Protein AF-A0A0A7ELD5-F1 (afdb_monomer)

Foldseek 3Di:
DVVVVVVVVVVVVVVVVVVVVVVVVVVVVVLVVLQVVLVVLLVVLLVLLVVLLVLLVVQLVLLVVQLVVLVVQLVCCVVPVDHDDDDRDADQRDGDCPSVVVCVVPPSCVVADPVLNVLSVQLVVLSVVLNCLSVVCVVVVVVPPVPDDDSVVVSVVSVVVSVSSVVSSVSSVSSSVSSVVSSVQSVCCVVPVDGDDDPPPPPPPPDD

pLDDT: mean 81.98, std 15.05, range [34.53, 97.25]

Secondary structure (DSSP, 8-state):
-HHHHHHHHHHHHHHHHHHHHHHHHHHHHHHHHHHHHHHHHHHHHHHHHHHHHHHHHHHHHHHHHHHHHHHHHHHHHHHH-----------------HHHHHHTT-GGGGGS-HHHHHHHHHHHHHHHHHHHHHHHHHHHHHHHTTS--SHHHHHHHHHHHHHHHHHHHHHHHHHHHHHHHHHHHHHHHHHHS---------------

Mean predicted aligned error: 10.31 Å

Nearest PDB structures (foldseek):
  2lig-assembly1_A  TM=3.379E-01  e=1.931E-01  Salmonella enterica subsp. enterica serovar Typhimurium
  2lig-assembly1_B  TM=3.320E-01  e=1.230E+00  Salmonella enterica subsp. enterica serovar Typhimurium
  7p5j-assembly1_B  TM=2.965E-01  e=9.952E-01  Homo sapiens
  7sqc-assembly1_1Y  TM=3.599E-01  e=4.865E+00  Chlamydomonas reinhardtii
  7p5m-assembly1_B  TM=2.373E-01  e=2.446E+00  Homo sapiens

Sequence (208 aa):
MKKIISKVAFELIVITLGVLIALGINAWYNNFQQRQTAEQLLTKIAYELQQNIIRLETAASSYQQSIEQSNQYEHVLEETGETEQYAFVFKMLTVKQGAWQFSQNRDELNTLPVELLISLDAANRSTSEAKTMVNQFIFESHDELDELLENDLYVRYLDGMKRELTQVKFYLDYALLSSKSALTDLESYRETGKIAAKNESVELSTTL

Structure (mmCIF, N/CA/C/O backbone):
data_AF-A0A0A7ELD5-F1
#
_entry.id   AF-A0A0A7ELD5-F1
#
loop_
_atom_site.group_PDB
_atom_site.id
_atom_site.type_symbol
_atom_site.label_atom_id
_atom_site.label_alt_id
_atom_site.label_comp_id
_atom_site.label_asym_id
_atom_site.label_entity_id
_atom_site.label_seq_id
_atom_site.pdbx_PDB_ins_code
_atom_site.Cartn_x
_atom_site.Cartn_y
_atom_site.Cartn_z
_atom_site.occupancy
_atom_site.B_iso_or_equiv
_atom_site.auth_seq_id
_atom_site.auth_comp_id
_atom_site.auth_asym_id
_atom_site.auth_atom_id
_atom_site.pdbx_PDB_model_num
ATOM 1 N N . MET A 1 1 ? -50.589 -10.840 52.939 1.00 56.69 1 MET A N 1
ATOM 2 C CA . MET A 1 1 ? -50.281 -11.057 51.504 1.00 56.69 1 MET A CA 1
ATOM 3 C C . MET A 1 1 ? -49.668 -9.838 50.811 1.00 56.69 1 MET A C 1
ATOM 5 O O . MET A 1 1 ? -48.533 -9.962 50.380 1.00 56.69 1 MET A O 1
ATOM 9 N N . LYS A 1 2 ? -50.309 -8.652 50.766 1.00 59.12 2 LYS A N 1
ATOM 10 C CA . LYS A 1 2 ? -49.762 -7.459 50.062 1.00 59.12 2 LYS A CA 1
ATOM 11 C C . LYS A 1 2 ? -48.322 -7.054 50.452 1.00 59.12 2 LYS A C 1
ATOM 13 O O . LYS A 1 2 ? -47.521 -6.783 49.56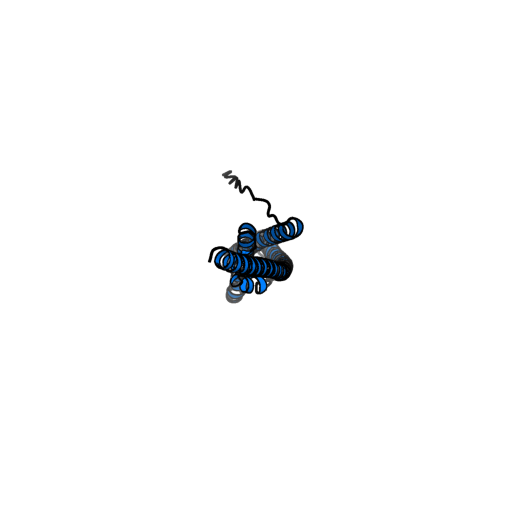9 1.00 59.12 2 LYS A O 1
ATOM 18 N N . LYS A 1 3 ? -47.968 -7.084 51.748 1.00 64.56 3 LYS A N 1
ATOM 19 C CA . LYS A 1 3 ? -46.602 -6.774 52.239 1.00 64.56 3 LYS A CA 1
ATOM 20 C C . LYS A 1 3 ? -45.530 -7.797 51.829 1.00 64.56 3 LYS A C 1
ATOM 22 O O . LYS A 1 3 ? -44.369 -7.439 51.708 1.00 64.56 3 LYS A O 1
ATOM 27 N N . ILE A 1 4 ? -45.913 -9.061 51.636 1.00 71.12 4 ILE A N 1
ATOM 28 C CA . ILE A 1 4 ? -44.985 -10.122 51.212 1.00 71.12 4 ILE A CA 1
ATOM 29 C C . ILE A 1 4 ? -44.705 -9.966 49.715 1.00 71.12 4 ILE A C 1
ATOM 31 O O . ILE A 1 4 ? -43.554 -9.976 49.303 1.00 71.12 4 ILE A O 1
ATOM 35 N N . ILE A 1 5 ? -45.751 -9.706 48.924 1.00 72.56 5 ILE A N 1
ATOM 36 C CA . ILE A 1 5 ? -45.640 -9.472 47.479 1.00 72.56 5 ILE A CA 1
ATOM 37 C C . ILE A 1 5 ? -44.806 -8.215 47.184 1.00 72.56 5 ILE A C 1
ATOM 39 O O . ILE A 1 5 ? -43.942 -8.263 46.317 1.00 72.56 5 ILE A O 1
ATOM 43 N N . SER A 1 6 ? -44.995 -7.112 47.925 1.00 71.69 6 SER A N 1
ATOM 44 C CA . SER A 1 6 ? -44.190 -5.898 47.705 1.00 71.69 6 SER A CA 1
ATOM 45 C C . SER A 1 6 ? -42.720 -6.080 48.087 1.00 71.69 6 SER A C 1
ATOM 47 O O . SER A 1 6 ? -41.857 -5.489 47.450 1.00 71.69 6 SER A O 1
ATOM 49 N N . LYS A 1 7 ? -42.424 -6.897 49.107 1.00 78.19 7 LYS A N 1
ATOM 50 C CA . LYS A 1 7 ? -41.049 -7.210 49.512 1.00 78.19 7 LYS A CA 1
ATOM 51 C C . LYS A 1 7 ? -40.340 -8.062 48.456 1.00 78.19 7 LYS A C 1
ATOM 53 O O . LYS A 1 7 ? -39.245 -7.709 48.039 1.00 78.19 7 LYS A O 1
ATOM 58 N N . VAL A 1 8 ? -41.004 -9.110 47.967 1.00 76.62 8 VAL A N 1
ATOM 59 C CA . VAL A 1 8 ? -40.481 -9.973 46.894 1.00 76.62 8 VAL A CA 1
ATOM 60 C C . VAL A 1 8 ? -40.299 -9.188 45.587 1.00 76.62 8 VAL A C 1
ATOM 62 O O . VAL A 1 8 ? -39.281 -9.335 44.919 1.00 76.62 8 VAL A O 1
ATOM 65 N N . ALA A 1 9 ? -41.240 -8.305 45.237 1.00 78.94 9 ALA A N 1
ATOM 66 C CA . ALA A 1 9 ? -41.117 -7.445 44.059 1.00 78.94 9 ALA A CA 1
ATOM 67 C C . ALA A 1 9 ? -39.946 -6.454 44.176 1.00 78.94 9 ALA A C 1
ATOM 69 O O . ALA A 1 9 ? -39.222 -6.242 43.207 1.00 78.94 9 ALA A O 1
ATOM 70 N N . PHE A 1 10 ? -39.729 -5.873 45.359 1.00 85.88 10 PHE A N 1
ATOM 71 C CA . PHE A 1 10 ? -38.591 -4.990 45.605 1.00 85.88 10 PHE A CA 1
ATOM 72 C C . PHE A 1 10 ? -37.253 -5.737 45.511 1.00 85.88 10 PHE A C 1
ATOM 74 O O . PHE A 1 10 ? -36.336 -5.257 44.851 1.00 85.88 10 PHE A O 1
ATOM 81 N N . GLU A 1 11 ? -37.153 -6.933 46.099 1.00 80.50 11 GLU A N 1
ATOM 82 C CA . GLU A 1 11 ? -35.962 -7.789 45.988 1.00 80.50 11 GLU A CA 1
ATOM 83 C C . GLU A 1 11 ? -35.658 -8.145 44.522 1.00 80.50 11 GLU A C 1
ATOM 85 O O . GLU A 1 11 ? -34.515 -8.015 44.087 1.00 80.50 11 GLU A O 1
ATOM 90 N N . LEU A 1 12 ? -36.676 -8.482 43.722 1.00 85.44 12 LEU A N 1
ATOM 91 C CA . LEU A 1 12 ? -36.523 -8.725 42.281 1.00 85.44 12 LEU A CA 1
ATOM 92 C C . LEU A 1 12 ? -36.030 -7.492 41.512 1.00 85.44 12 LEU A C 1
ATOM 94 O O . LEU A 1 12 ? -35.167 -7.625 40.644 1.00 85.44 12 LEU A O 1
ATOM 98 N N . ILE A 1 13 ? -36.538 -6.296 41.824 1.00 87.50 13 ILE A N 1
ATOM 99 C CA . ILE A 1 13 ? -36.092 -5.044 41.191 1.00 87.50 13 ILE A CA 1
ATOM 100 C C . ILE A 1 13 ? -34.623 -4.775 41.518 1.00 87.50 13 ILE A C 1
ATOM 102 O O . ILE A 1 13 ? -33.852 -4.464 40.615 1.00 87.50 13 ILE A O 1
ATOM 106 N N . VAL A 1 14 ? -34.220 -4.929 42.781 1.00 87.31 14 VAL A N 1
ATOM 107 C CA . VAL A 1 14 ? -32.830 -4.712 43.211 1.00 87.31 14 VAL A CA 1
ATOM 108 C C . VAL A 1 14 ? -31.883 -5.710 42.542 1.00 87.31 14 VAL A C 1
ATOM 110 O O . VAL A 1 14 ? -30.832 -5.306 42.048 1.00 87.31 14 VAL A O 1
ATOM 113 N N . ILE A 1 15 ? -32.267 -6.989 42.455 1.00 88.19 15 ILE A N 1
ATOM 114 C CA . ILE A 1 15 ? -31.487 -8.015 41.745 1.00 88.19 15 ILE A CA 1
ATOM 115 C C . ILE A 1 15 ? -31.361 -7.657 40.262 1.00 88.19 15 ILE A C 1
ATOM 117 O O . ILE A 1 15 ? -30.259 -7.657 39.720 1.00 88.19 15 ILE A O 1
ATOM 121 N N . THR A 1 16 ? -32.470 -7.299 39.612 1.00 88.12 16 THR A N 1
ATOM 122 C CA . THR A 1 16 ? -32.480 -6.931 38.187 1.00 88.12 16 THR A CA 1
ATOM 123 C C . THR A 1 16 ? -31.614 -5.698 37.929 1.00 88.12 16 THR A C 1
ATOM 125 O O . THR A 1 16 ? -30.839 -5.680 36.976 1.00 88.12 16 THR A O 1
ATOM 128 N N . LEU A 1 17 ? -31.680 -4.689 38.802 1.00 88.81 17 LEU A N 1
ATOM 129 C CA . LEU A 1 17 ? -30.856 -3.486 38.710 1.00 88.81 17 LEU A CA 1
ATOM 130 C C . LEU A 1 17 ? -29.366 -3.815 38.882 1.00 88.81 17 LEU A C 1
ATOM 132 O O . LEU A 1 17 ? -28.543 -3.324 38.116 1.00 88.81 17 LEU A O 1
ATOM 136 N N . GLY A 1 18 ? -29.024 -4.689 39.833 1.00 86.88 18 GLY A N 1
ATOM 137 C CA . GLY A 1 18 ? -27.659 -5.182 40.017 1.00 86.88 18 GLY A CA 1
ATOM 138 C C . GLY A 1 18 ? -27.125 -5.907 38.778 1.00 86.88 18 GLY A C 1
ATOM 139 O O . GLY A 1 18 ? -26.005 -5.637 38.347 1.00 86.88 18 GLY A O 1
ATOM 140 N N . VAL A 1 19 ? -27.944 -6.761 38.156 1.00 88.69 19 VAL A N 1
ATOM 141 C CA . VAL A 1 19 ? -27.596 -7.451 36.902 1.00 88.69 19 VAL A CA 1
ATOM 142 C C . VAL A 1 19 ? -27.404 -6.455 35.756 1.00 88.69 19 VAL A C 1
ATOM 144 O O . VAL A 1 19 ? -26.416 -6.549 35.035 1.00 88.69 19 VAL A O 1
ATOM 147 N N . LEU A 1 20 ? -28.291 -5.468 35.602 1.00 89.06 20 LEU A N 1
ATOM 148 C CA . LEU A 1 20 ? -28.175 -4.446 34.554 1.00 89.06 20 LEU A CA 1
ATOM 149 C C . LEU A 1 20 ? -26.919 -3.584 34.716 1.00 89.06 20 LEU A C 1
ATOM 151 O O . LEU A 1 20 ? -26.232 -3.323 33.731 1.00 89.06 20 LEU A O 1
ATOM 155 N N . ILE A 1 21 ? -26.588 -3.179 35.945 1.00 87.56 21 ILE A N 1
ATOM 156 C CA . ILE A 1 21 ? -25.357 -2.433 36.235 1.00 87.56 21 ILE A CA 1
ATOM 157 C C . ILE A 1 21 ? -24.131 -3.288 35.895 1.00 87.56 21 ILE A C 1
ATOM 159 O O . ILE A 1 21 ? -23.221 -2.804 35.224 1.00 87.56 21 ILE A O 1
ATOM 163 N N . ALA A 1 22 ? -24.117 -4.563 36.295 1.00 86.75 22 ALA A N 1
ATOM 164 C CA . ALA A 1 22 ? -23.019 -5.476 35.984 1.00 86.75 22 ALA A CA 1
ATOM 165 C C . ALA A 1 22 ? -22.844 -5.681 34.467 1.00 86.75 22 ALA A C 1
ATOM 167 O O . ALA A 1 22 ? -21.720 -5.639 33.967 1.00 86.75 22 ALA A O 1
ATOM 168 N N . LEU A 1 23 ? -23.943 -5.836 33.721 1.00 85.38 23 LEU A N 1
ATOM 169 C CA . LEU A 1 23 ? -23.923 -5.912 32.257 1.00 85.38 23 LEU A CA 1
ATOM 170 C C . LEU A 1 23 ? -23.405 -4.614 31.629 1.00 85.38 23 LEU A C 1
ATOM 172 O O . LEU A 1 23 ? -22.594 -4.670 30.708 1.00 85.38 23 LEU A O 1
ATOM 176 N N . GLY A 1 24 ? -23.820 -3.457 32.151 1.00 83.06 24 GLY A N 1
ATOM 177 C CA . GLY A 1 24 ? -23.343 -2.151 31.699 1.00 83.06 24 GLY A CA 1
ATOM 178 C C . GLY A 1 24 ? -21.836 -1.971 31.896 1.00 83.06 24 GLY A C 1
ATOM 179 O O . GLY A 1 24 ? -21.144 -1.558 30.967 1.00 83.06 24 GLY A O 1
ATOM 180 N N . ILE A 1 25 ? -21.311 -2.338 33.071 1.00 86.38 25 ILE A N 1
ATOM 181 C CA . ILE A 1 25 ? -19.870 -2.276 33.371 1.00 86.38 25 ILE A CA 1
ATOM 182 C C . ILE A 1 25 ? -19.086 -3.233 32.466 1.00 86.38 25 ILE A C 1
ATOM 184 O O . ILE A 1 25 ? -18.077 -2.828 31.891 1.00 86.38 25 ILE A O 1
ATOM 188 N N . ASN A 1 26 ? -19.560 -4.470 32.288 1.00 86.69 26 ASN A N 1
ATOM 189 C CA . ASN A 1 26 ? -18.911 -5.437 31.400 1.00 86.69 26 ASN A CA 1
ATOM 190 C C . ASN A 1 26 ? -18.901 -4.966 29.941 1.00 86.69 26 ASN A C 1
ATOM 192 O O . ASN A 1 26 ? -17.868 -5.047 29.282 1.00 86.69 26 ASN A O 1
ATOM 196 N N . ALA A 1 27 ? -20.018 -4.437 29.435 1.00 83.12 27 ALA A N 1
ATOM 197 C CA . ALA A 1 27 ? -20.090 -3.901 28.078 1.00 83.12 27 ALA A CA 1
ATOM 198 C C . ALA A 1 27 ? -19.142 -2.707 27.885 1.00 83.12 27 ALA A C 1
ATOM 200 O O . ALA A 1 27 ? -18.466 -2.608 26.861 1.00 83.12 27 ALA A O 1
ATOM 201 N N . TRP A 1 28 ? -19.051 -1.821 28.880 1.00 83.62 28 TRP A N 1
ATOM 202 C CA . TRP A 1 28 ? -18.126 -0.691 28.855 1.00 83.62 28 TRP A CA 1
ATOM 203 C C . TRP A 1 28 ? -16.660 -1.142 28.856 1.00 83.62 28 TRP A C 1
ATOM 205 O O . TRP A 1 28 ? -15.882 -0.685 28.018 1.00 83.62 28 TRP A O 1
ATOM 215 N N . TYR A 1 29 ? -16.295 -2.077 29.737 1.00 85.56 29 TYR A N 1
ATOM 216 C CA . TYR A 1 29 ? -14.939 -2.620 29.809 1.00 85.56 29 TYR A CA 1
ATOM 217 C C . TYR A 1 29 ? -14.541 -3.346 28.516 1.00 85.56 29 TYR A C 1
ATOM 219 O O . TYR A 1 29 ? -13.454 -3.109 27.991 1.00 85.56 29 TYR A O 1
ATOM 227 N N . ASN A 1 30 ? -15.438 -4.160 27.951 1.00 84.69 30 ASN A N 1
ATOM 228 C CA . ASN A 1 30 ? -15.197 -4.855 26.686 1.00 84.69 30 ASN A CA 1
ATOM 229 C C . ASN A 1 30 ? -14.991 -3.871 25.527 1.00 84.69 30 ASN A C 1
ATOM 231 O O . ASN A 1 30 ? -14.027 -4.010 24.779 1.00 84.69 30 ASN A O 1
ATOM 235 N N . ASN A 1 31 ? -15.829 -2.835 25.418 1.00 84.38 31 ASN A N 1
ATOM 236 C CA . ASN A 1 31 ? -15.661 -1.788 24.405 1.00 84.38 31 ASN A CA 1
ATOM 237 C C . ASN A 1 31 ? -14.328 -1.042 24.558 1.00 84.38 31 ASN A C 1
ATOM 239 O O . ASN A 1 31 ? -13.672 -0.728 23.565 1.00 84.38 31 ASN A O 1
ATOM 243 N N . PHE A 1 32 ? -13.911 -0.757 25.793 1.00 85.44 32 PHE A N 1
ATOM 244 C CA . PHE A 1 32 ? -12.624 -0.118 26.058 1.00 85.44 32 PHE A CA 1
ATOM 245 C C . PHE A 1 32 ? -11.447 -0.998 25.605 1.00 85.44 32 PHE A C 1
ATOM 247 O O . PHE A 1 32 ? -10.561 -0.517 24.898 1.00 85.44 32 PHE A O 1
ATOM 254 N N . GLN A 1 33 ? -11.467 -2.291 25.943 1.00 86.88 33 GLN A N 1
ATOM 255 C CA . GLN A 1 33 ? -10.437 -3.253 25.529 1.00 86.88 33 GLN A CA 1
ATOM 256 C C . GLN A 1 33 ? -10.388 -3.444 24.007 1.00 86.88 33 GLN A C 1
ATOM 258 O O . GLN A 1 33 ? -9.302 -3.490 23.422 1.00 86.88 33 GLN A O 1
ATOM 263 N N . GLN A 1 34 ? -11.548 -3.494 23.345 1.00 87.75 34 GLN A N 1
ATOM 264 C CA . GLN A 1 34 ? -11.626 -3.590 21.885 1.00 87.75 34 GLN A CA 1
ATOM 265 C C . GLN A 1 34 ? -10.987 -2.375 21.210 1.00 87.75 34 GLN A C 1
ATOM 267 O O . GLN A 1 34 ? -10.153 -2.542 20.324 1.00 87.75 34 GLN A O 1
ATOM 272 N N . ARG A 1 35 ? -11.289 -1.157 21.680 1.00 84.69 35 ARG A N 1
ATOM 273 C CA . ARG A 1 35 ? -10.673 0.075 21.159 1.00 84.69 35 ARG A CA 1
ATOM 274 C C . ARG A 1 35 ? -9.163 0.103 21.361 1.00 84.69 35 ARG A C 1
ATOM 276 O O . ARG A 1 35 ? -8.429 0.431 20.436 1.00 84.69 35 ARG A O 1
ATOM 283 N N . GLN A 1 36 ? -8.686 -0.272 22.548 1.00 87.94 36 GLN A N 1
ATOM 284 C CA . GLN A 1 36 ? -7.249 -0.324 22.825 1.00 87.94 36 GLN A CA 1
ATOM 285 C C . GLN A 1 36 ? -6.527 -1.307 21.892 1.00 87.94 36 GLN A C 1
ATOM 287 O O . GLN A 1 36 ? -5.437 -1.022 21.398 1.00 87.94 36 GLN A O 1
ATOM 292 N N . THR A 1 37 ? -7.144 -2.455 21.626 1.00 88.75 37 THR A N 1
ATOM 293 C CA . THR A 1 37 ? -6.602 -3.467 20.715 1.00 88.75 37 THR A CA 1
ATOM 294 C C . THR A 1 37 ? -6.635 -2.998 19.259 1.00 88.75 37 THR A C 1
ATOM 296 O O . THR A 1 37 ? -5.655 -3.190 18.538 1.00 88.75 37 THR A O 1
ATOM 299 N 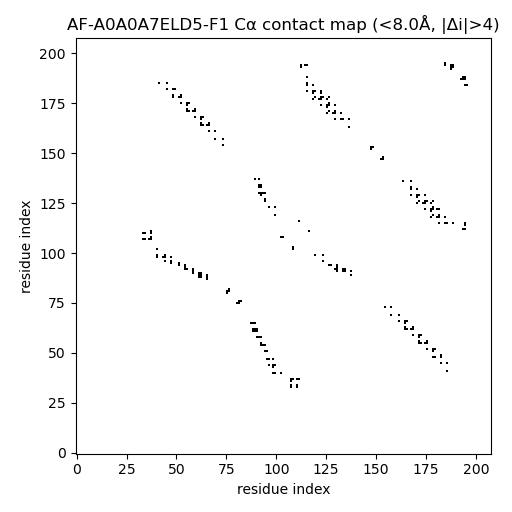N . ALA A 1 38 ? -7.712 -2.331 18.832 1.00 88.12 38 ALA A N 1
ATOM 300 C CA . ALA A 1 38 ? -7.808 -1.723 17.507 1.00 88.12 38 ALA A CA 1
ATOM 301 C C . ALA A 1 38 ? -6.690 -0.690 17.280 1.00 88.12 38 ALA A C 1
ATOM 303 O O . ALA A 1 38 ? -6.012 -0.741 16.259 1.00 88.12 38 ALA A O 1
ATOM 304 N N . GLU A 1 39 ? -6.397 0.162 18.266 1.00 89.62 39 GLU A N 1
ATOM 305 C CA . GLU A 1 39 ? -5.279 1.118 18.199 1.00 89.62 39 GLU A CA 1
ATOM 306 C C . GLU A 1 39 ? -3.907 0.439 18.074 1.00 89.62 39 GLU A C 1
ATOM 308 O O . GLU A 1 39 ? -3.033 0.895 17.328 1.00 89.62 39 GLU A O 1
ATOM 313 N N . GLN A 1 40 ? -3.699 -0.686 18.763 1.00 91.19 40 GLN A N 1
ATOM 314 C CA . GLN A 1 40 ? -2.469 -1.468 18.611 1.00 91.19 40 GLN A CA 1
ATOM 315 C C . GLN A 1 40 ? -2.335 -2.056 17.201 1.00 91.19 40 GLN A C 1
ATOM 317 O O . GLN A 1 40 ? -1.227 -2.093 16.658 1.00 91.19 40 GLN A O 1
ATOM 322 N N . LEU A 1 41 ? -3.439 -2.510 16.600 1.00 91.69 41 LEU A N 1
ATOM 323 C CA . LEU A 1 41 ? -3.458 -2.989 15.216 1.00 91.69 41 LEU A CA 1
ATOM 324 C C . LEU A 1 41 ? -3.172 -1.846 14.240 1.00 91.69 41 LEU A C 1
ATOM 326 O O . LEU A 1 41 ? -2.268 -1.980 13.418 1.00 91.69 41 LEU A O 1
ATOM 330 N N . LEU A 1 42 ? -3.851 -0.705 14.387 1.00 92.81 42 LEU A N 1
ATOM 331 C CA . LEU A 1 42 ? -3.626 0.486 13.565 1.00 92.81 42 LEU A CA 1
ATOM 332 C C . LEU A 1 42 ? -2.180 0.976 13.646 1.00 92.81 42 LEU A C 1
ATOM 334 O O . LEU A 1 42 ? -1.595 1.323 12.628 1.00 92.81 42 LEU A O 1
ATOM 338 N N . THR A 1 43 ? -1.556 0.929 14.824 1.00 94.00 43 THR A N 1
ATOM 339 C CA . THR A 1 43 ? -0.137 1.288 14.985 1.00 94.00 43 THR A CA 1
ATOM 340 C C . THR A 1 43 ? 0.779 0.377 14.162 1.00 94.00 43 THR A C 1
ATOM 342 O O . THR A 1 43 ? 1.717 0.848 13.519 1.00 94.00 43 THR A O 1
ATOM 345 N N . LYS A 1 44 ? 0.508 -0.933 14.147 1.00 94.75 44 LYS A N 1
ATOM 346 C CA . LYS A 1 44 ? 1.282 -1.893 13.346 1.00 94.75 44 LYS A CA 1
ATOM 347 C C . LYS A 1 44 ? 1.037 -1.713 11.850 1.00 94.75 44 LYS A C 1
ATOM 349 O O . LYS A 1 44 ? 1.990 -1.772 11.080 1.00 94.75 44 LYS A O 1
ATOM 354 N N . ILE A 1 45 ? -0.210 -1.466 11.454 1.00 94.94 45 ILE A N 1
ATOM 355 C CA . ILE A 1 45 ? -0.587 -1.191 10.063 1.00 94.94 45 ILE A CA 1
ATOM 356 C C . ILE A 1 45 ? 0.099 0.088 9.570 1.00 94.94 45 ILE A C 1
ATOM 358 O O . ILE A 1 45 ? 0.707 0.074 8.506 1.00 94.94 45 ILE A O 1
ATOM 362 N N . ALA A 1 46 ? 0.091 1.162 10.364 1.00 95.94 46 ALA A N 1
ATOM 363 C CA . ALA A 1 46 ? 0.777 2.412 10.041 1.00 95.94 46 ALA A CA 1
ATOM 364 C C . ALA A 1 46 ? 2.283 2.203 9.840 1.00 95.94 46 ALA A C 1
ATOM 366 O O . ALA A 1 46 ? 2.857 2.694 8.870 1.00 95.94 46 ALA A O 1
ATOM 367 N N . TYR A 1 47 ? 2.915 1.423 10.720 1.00 96.12 47 TYR A N 1
ATOM 368 C CA . TYR A 1 47 ? 4.323 1.066 10.575 1.00 96.12 47 TYR A CA 1
ATOM 369 C C . TYR A 1 47 ? 4.593 0.285 9.278 1.00 96.12 47 TYR A C 1
ATOM 371 O O . TYR A 1 47 ? 5.542 0.599 8.559 1.00 96.12 47 TYR A O 1
ATOM 379 N N . GLU A 1 48 ? 3.765 -0.711 8.943 1.00 95.56 48 GLU A N 1
ATOM 380 C CA . GLU A 1 48 ? 3.895 -1.450 7.679 1.00 95.56 48 GLU A CA 1
ATOM 381 C C . GLU A 1 48 ? 3.690 -0.543 6.457 1.00 95.56 48 GLU A C 1
ATOM 383 O O . GLU A 1 48 ? 4.491 -0.614 5.524 1.00 95.56 48 GLU A O 1
ATOM 388 N N . LEU A 1 49 ? 2.695 0.350 6.480 1.00 95.94 49 LEU A N 1
ATOM 389 C CA . LEU A 1 49 ? 2.450 1.335 5.421 1.00 95.94 49 LEU A CA 1
ATOM 390 C C . LEU A 1 49 ? 3.654 2.256 5.215 1.00 95.94 49 LEU A C 1
ATOM 392 O O . LEU A 1 49 ? 4.126 2.384 4.090 1.00 95.94 49 LEU A O 1
ATOM 396 N N . GLN A 1 50 ? 4.203 2.838 6.284 1.00 97.00 50 GLN A N 1
ATOM 397 C CA . GLN A 1 50 ? 5.388 3.702 6.205 1.00 97.00 50 GLN A CA 1
ATOM 398 C C . GLN A 1 50 ? 6.586 2.970 5.591 1.00 97.00 50 GLN A C 1
ATOM 400 O O . GLN A 1 50 ? 7.267 3.499 4.713 1.00 97.00 50 GLN A O 1
ATOM 405 N N . GLN A 1 51 ? 6.831 1.727 6.013 1.00 97.12 51 GLN A N 1
ATOM 406 C CA . GLN A 1 51 ? 7.906 0.914 5.447 1.00 97.12 51 GLN A CA 1
ATOM 407 C C . GLN A 1 51 ? 7.654 0.568 3.976 1.00 97.12 51 GLN A C 1
ATOM 409 O O . GLN A 1 51 ? 8.589 0.597 3.177 1.00 97.12 51 GLN A O 1
ATOM 414 N N . ASN A 1 52 ? 6.415 0.248 3.600 1.00 96.31 52 ASN A N 1
ATOM 415 C CA . ASN A 1 52 ? 6.061 -0.043 2.215 1.00 96.31 52 ASN A CA 1
ATOM 416 C C . ASN A 1 52 ? 6.186 1.197 1.324 1.00 96.31 52 ASN A C 1
ATOM 418 O O . ASN A 1 52 ? 6.719 1.066 0.230 1.00 96.31 52 ASN A O 1
ATOM 422 N N . ILE A 1 53 ? 5.787 2.383 1.795 1.00 97.25 53 ILE A N 1
ATOM 423 C CA . ILE A 1 53 ? 5.938 3.658 1.073 1.00 97.25 53 ILE A CA 1
ATOM 424 C C . ILE A 1 53 ? 7.399 3.875 0.672 1.00 97.25 53 ILE A C 1
ATOM 426 O O . ILE A 1 53 ? 7.676 4.065 -0.506 1.00 97.25 53 ILE A O 1
ATOM 430 N N . ILE A 1 54 ? 8.341 3.737 1.609 1.00 96.38 54 ILE A N 1
ATOM 431 C CA . ILE A 1 54 ? 9.780 3.908 1.331 1.00 96.38 54 ILE A CA 1
ATOM 432 C C . ILE A 1 54 ? 10.259 2.922 0.252 1.00 96.38 54 ILE A C 1
ATOM 434 O O . ILE A 1 54 ? 11.053 3.262 -0.630 1.00 96.38 54 ILE A O 1
ATOM 438 N N . ARG A 1 55 ? 9.784 1.673 0.307 1.00 95.00 55 ARG A N 1
ATOM 439 C CA . ARG A 1 55 ? 10.159 0.630 -0.659 1.00 95.00 55 ARG A CA 1
ATOM 440 C C . ARG A 1 55 ? 9.551 0.880 -2.035 1.00 95.00 55 ARG A C 1
ATOM 442 O O . ARG A 1 55 ? 10.243 0.683 -3.029 1.00 95.00 55 ARG A O 1
ATOM 449 N N . LEU A 1 56 ? 8.301 1.335 -2.080 1.00 95.00 56 LEU A N 1
ATOM 450 C CA . LEU A 1 56 ? 7.609 1.738 -3.301 1.00 95.00 56 LEU A CA 1
ATOM 451 C C . LEU A 1 56 ? 8.304 2.938 -3.949 1.00 95.00 56 LEU A C 1
ATOM 453 O O . LEU A 1 56 ? 8.580 2.884 -5.138 1.00 95.00 56 LEU A O 1
ATOM 457 N N . GLU A 1 57 ? 8.681 3.962 -3.179 1.00 95.38 57 GLU A N 1
ATOM 458 C CA . GLU A 1 57 ? 9.446 5.119 -3.676 1.00 95.38 57 GLU A CA 1
ATOM 459 C C . GLU A 1 57 ? 10.798 4.696 -4.253 1.00 95.38 57 GLU A C 1
ATOM 461 O O . GLU A 1 57 ? 11.173 5.102 -5.353 1.00 95.38 57 GLU A O 1
ATOM 466 N N . THR A 1 58 ? 11.511 3.824 -3.539 1.00 93.56 58 THR A N 1
ATOM 467 C CA . THR A 1 58 ? 12.810 3.309 -3.988 1.00 93.56 58 THR A CA 1
ATOM 468 C C . THR A 1 58 ? 12.685 2.497 -5.278 1.00 93.56 58 THR A C 1
ATOM 470 O O . THR A 1 58 ? 13.532 2.620 -6.164 1.00 93.56 58 THR A O 1
ATOM 473 N N . ALA A 1 59 ? 11.653 1.656 -5.391 1.00 92.06 59 ALA A N 1
ATOM 474 C CA . ALA A 1 59 ? 11.385 0.886 -6.599 1.00 92.06 59 ALA A CA 1
ATOM 475 C C . ALA A 1 59 ? 10.978 1.813 -7.752 1.00 92.06 59 ALA A C 1
ATOM 477 O O . ALA A 1 59 ? 11.622 1.782 -8.795 1.00 92.06 59 ALA A O 1
ATOM 478 N N . ALA A 1 60 ? 10.001 2.701 -7.547 1.00 92.50 60 ALA A N 1
ATOM 479 C CA . ALA A 1 60 ? 9.525 3.646 -8.557 1.00 92.50 60 ALA A CA 1
ATOM 480 C C . ALA A 1 60 ? 10.667 4.497 -9.131 1.00 92.50 60 ALA A C 1
ATOM 482 O O . ALA A 1 60 ? 10.755 4.669 -10.343 1.00 92.50 60 ALA A O 1
ATOM 483 N N . SER A 1 61 ? 11.590 4.956 -8.280 1.00 92.19 61 SER A N 1
ATOM 484 C CA . SER A 1 61 ? 12.788 5.680 -8.715 1.00 92.19 61 SER A CA 1
ATOM 485 C C . SER A 1 61 ? 13.731 4.821 -9.569 1.00 92.19 61 SER A C 1
ATOM 487 O O . SER A 1 61 ? 14.255 5.320 -10.559 1.00 92.19 61 SER A O 1
ATOM 489 N N . SER A 1 62 ? 13.922 3.539 -9.237 1.00 90.38 62 SER A N 1
ATOM 490 C CA . SER A 1 62 ? 14.753 2.610 -10.027 1.00 90.38 62 SER A CA 1
ATOM 491 C C . SER A 1 62 ? 14.166 2.350 -11.417 1.00 90.38 62 SER A C 1
ATOM 493 O O . SER A 1 62 ? 14.891 2.322 -12.411 1.00 90.38 62 SER A O 1
ATOM 495 N N . TYR A 1 63 ? 12.843 2.183 -11.491 1.00 90.81 63 TYR A N 1
ATOM 496 C CA . TYR A 1 63 ? 12.134 1.987 -12.755 1.00 90.81 63 TYR A CA 1
ATOM 497 C C . TYR A 1 63 ? 12.117 3.268 -13.593 1.00 90.81 63 TYR A C 1
ATOM 499 O O . TYR A 1 63 ? 12.363 3.203 -14.792 1.00 90.81 63 TYR A O 1
ATOM 507 N N . GLN A 1 64 ? 11.931 4.438 -12.972 1.00 92.06 64 GLN A N 1
ATOM 508 C CA . GLN A 1 64 ? 12.051 5.727 -13.658 1.00 92.06 64 GLN A CA 1
ATOM 509 C C . GLN A 1 64 ? 13.444 5.917 -14.270 1.00 92.06 64 GLN A C 1
ATOM 511 O O . GLN A 1 64 ? 13.550 6.287 -15.434 1.00 92.06 64 GLN A O 1
ATOM 516 N N . GLN A 1 65 ? 14.500 5.607 -13.514 1.00 90.06 65 GLN A N 1
ATOM 517 C CA . GLN A 1 65 ? 15.871 5.677 -14.016 1.00 90.06 65 GLN A CA 1
ATOM 518 C C . GLN A 1 65 ? 16.081 4.736 -15.211 1.00 90.06 65 GLN A C 1
ATOM 520 O O . GLN A 1 65 ? 16.692 5.133 -16.198 1.00 90.06 65 GLN A O 1
ATOM 525 N N . SER A 1 66 ? 15.533 3.518 -15.153 1.00 87.50 66 SER A N 1
ATOM 526 C CA . SER A 1 66 ? 15.618 2.558 -16.262 1.00 87.50 66 SER A CA 1
ATOM 527 C C . SER A 1 66 ? 14.897 3.070 -17.517 1.00 87.50 66 SER A C 1
ATOM 529 O O . SER A 1 66 ? 15.432 2.951 -18.612 1.00 87.50 66 SER A O 1
ATOM 531 N N . ILE A 1 67 ? 13.729 3.710 -17.369 1.00 88.81 67 ILE A N 1
ATOM 532 C CA . ILE A 1 67 ? 12.995 4.339 -18.485 1.00 88.81 67 ILE A CA 1
ATOM 533 C C . ILE A 1 67 ? 13.800 5.491 -19.096 1.00 88.81 67 ILE A C 1
ATOM 535 O O . ILE A 1 67 ? 13.914 5.593 -20.316 1.00 88.81 67 ILE A O 1
ATOM 539 N N . GLU A 1 68 ? 14.358 6.373 -18.264 1.00 88.56 68 GLU A N 1
ATOM 540 C CA . GLU A 1 68 ? 15.178 7.501 -18.721 1.00 88.56 68 GLU A CA 1
ATOM 541 C C . GLU A 1 68 ? 16.410 7.028 -19.486 1.00 88.56 68 GLU A C 1
ATOM 543 O O . GLU A 1 68 ? 16.740 7.578 -20.535 1.00 88.56 68 GLU A O 1
ATOM 548 N N . GLN A 1 69 ? 17.054 5.977 -18.992 1.00 83.25 69 GLN A N 1
ATOM 549 C CA . GLN A 1 69 ? 18.208 5.386 -19.643 1.00 83.25 69 GLN A CA 1
ATOM 550 C C . GLN A 1 69 ? 17.833 4.672 -20.951 1.00 83.25 69 GLN A C 1
ATOM 552 O O . GLN A 1 69 ? 18.552 4.835 -21.933 1.00 83.25 69 GLN A O 1
ATOM 557 N N . SER A 1 70 ? 16.686 3.982 -21.029 1.00 82.69 70 SER A N 1
ATOM 558 C CA . SER A 1 70 ? 16.164 3.465 -22.305 1.00 82.69 70 SER A CA 1
ATOM 559 C C . SER A 1 70 ? 15.932 4.577 -23.329 1.00 82.69 70 SER A C 1
ATOM 561 O O . SER A 1 70 ? 16.290 4.411 -24.489 1.00 82.69 70 SER A O 1
ATOM 563 N N . ASN A 1 71 ? 15.388 5.726 -22.913 1.00 84.56 71 ASN A N 1
ATOM 564 C CA . ASN A 1 71 ? 15.179 6.871 -23.809 1.00 84.56 71 ASN A CA 1
ATOM 565 C C . ASN A 1 71 ? 16.500 7.460 -24.316 1.00 84.56 71 ASN A C 1
ATOM 567 O O . ASN A 1 71 ? 16.617 7.799 -25.489 1.00 84.56 71 ASN A O 1
ATOM 571 N N . GLN A 1 72 ? 17.489 7.601 -23.431 1.00 82.44 72 GLN A N 1
ATOM 572 C CA . GLN A 1 72 ? 18.822 8.071 -23.813 1.00 82.44 72 GLN A CA 1
ATOM 573 C C . GLN A 1 72 ? 19.478 7.111 -24.801 1.00 82.44 72 GLN A C 1
ATOM 575 O O . GLN A 1 72 ? 20.103 7.550 -25.759 1.00 82.44 72 GLN A O 1
ATOM 580 N N . TYR A 1 73 ? 19.308 5.811 -24.581 1.00 77.75 73 TYR A N 1
ATOM 581 C CA . TYR A 1 73 ? 19.849 4.791 -25.458 1.00 77.75 73 TYR A CA 1
ATOM 582 C C . TYR A 1 73 ? 19.216 4.826 -26.852 1.00 77.75 73 TYR A C 1
ATOM 584 O O . TYR A 1 73 ? 19.936 4.838 -27.845 1.00 77.75 73 TYR A O 1
ATOM 592 N N . GLU A 1 74 ? 17.883 4.870 -26.922 1.00 78.31 74 GLU A N 1
ATOM 593 C CA . GLU A 1 74 ? 17.130 4.995 -28.176 1.00 78.31 74 GLU A CA 1
ATOM 594 C C . GLU A 1 74 ? 17.640 6.198 -28.984 1.00 78.31 74 GLU A C 1
ATOM 596 O O . GLU A 1 74 ? 17.975 6.062 -30.157 1.00 78.31 74 GLU A O 1
ATOM 601 N N . HIS A 1 75 ? 17.838 7.335 -28.314 1.00 81.00 75 HIS A N 1
ATOM 602 C CA . HIS A 1 75 ? 18.376 8.543 -28.929 1.00 81.00 75 HIS A CA 1
ATOM 603 C C . HIS A 1 75 ? 19.817 8.383 -29.450 1.00 81.00 75 HIS A C 1
ATOM 605 O O . HIS A 1 75 ? 20.109 8.788 -30.572 1.00 81.00 75 HIS A O 1
ATOM 611 N N . VAL A 1 76 ? 20.721 7.767 -28.678 1.00 79.19 76 VAL A N 1
ATOM 612 C CA . VAL A 1 76 ? 22.110 7.532 -29.118 1.00 79.19 76 VAL A CA 1
ATOM 613 C C . VAL A 1 76 ? 22.153 6.577 -30.308 1.00 79.19 76 VAL A C 1
ATOM 615 O O . VAL A 1 76 ? 22.872 6.845 -31.266 1.00 79.19 76 VAL A O 1
ATOM 618 N N . LEU A 1 77 ? 21.367 5.500 -30.283 1.00 76.69 77 LEU A N 1
ATOM 619 C CA . LEU A 1 77 ? 21.306 4.537 -31.379 1.00 76.69 77 LEU A CA 1
ATOM 620 C C . LEU A 1 77 ? 20.812 5.186 -32.681 1.00 76.69 77 LEU A C 1
ATOM 622 O O . LEU A 1 77 ? 21.361 4.906 -33.747 1.00 76.69 77 LEU A O 1
ATOM 626 N N . GLU A 1 78 ? 19.817 6.073 -32.596 1.00 78.81 78 GLU A N 1
ATOM 627 C CA . GLU A 1 78 ? 19.330 6.866 -33.731 1.00 78.81 78 GLU A CA 1
ATOM 628 C C . GLU A 1 78 ? 20.397 7.821 -34.293 1.00 78.81 78 GLU A C 1
ATOM 630 O O . GLU A 1 78 ? 20.474 8.006 -35.510 1.00 78.81 78 GLU A O 1
ATOM 635 N N . GLU A 1 79 ? 21.222 8.427 -33.434 1.00 80.50 79 GLU A N 1
ATOM 636 C CA . GLU A 1 79 ? 22.226 9.421 -33.837 1.00 80.50 79 GLU A CA 1
ATOM 637 C C . GLU A 1 79 ? 23.546 8.813 -34.332 1.00 80.50 79 GLU A C 1
ATOM 639 O O . GLU A 1 79 ? 24.144 9.328 -35.282 1.00 80.50 79 GLU A O 1
ATOM 644 N N . THR A 1 80 ? 24.032 7.748 -33.691 1.00 78.69 80 THR A N 1
ATOM 645 C CA . THR A 1 80 ? 25.384 7.207 -33.915 1.00 78.69 80 THR A CA 1
ATOM 646 C C . THR A 1 80 ? 25.388 5.862 -34.635 1.00 78.69 80 THR A C 1
ATOM 648 O O . THR A 1 80 ? 26.399 5.506 -35.239 1.00 78.69 80 THR A O 1
ATOM 651 N N . GLY A 1 81 ? 24.279 5.114 -34.600 1.00 70.44 81 GLY A N 1
ATOM 652 C CA . GLY A 1 81 ? 24.208 3.743 -35.111 1.00 70.44 81 GLY A CA 1
ATOM 653 C C . GLY A 1 81 ? 25.045 2.731 -34.316 1.00 70.44 81 GLY A C 1
ATOM 654 O O . GLY A 1 81 ? 25.198 1.592 -34.761 1.00 70.44 81 GLY A O 1
ATOM 655 N N . GLU A 1 82 ? 25.597 3.126 -33.166 1.00 65.44 82 GLU A N 1
ATOM 656 C CA . GLU A 1 82 ? 26.396 2.271 -32.289 1.00 65.44 82 GLU A CA 1
ATOM 657 C C . GLU A 1 82 ? 25.596 1.846 -31.051 1.00 65.44 82 GLU A C 1
ATOM 659 O O . GLU A 1 82 ? 24.836 2.620 -30.471 1.00 65.44 82 GLU A O 1
ATOM 664 N N . THR A 1 83 ? 25.799 0.598 -30.625 1.00 59.59 83 THR A N 1
ATOM 665 C CA . THR A 1 83 ? 25.141 -0.001 -29.461 1.00 59.59 83 THR A CA 1
ATOM 666 C C . THR A 1 83 ? 26.151 -0.169 -28.321 1.00 59.59 83 THR A C 1
ATOM 668 O O . THR A 1 83 ? 26.961 -1.100 -28.351 1.00 59.59 83 THR A O 1
ATOM 671 N N . GLU A 1 84 ? 26.121 0.681 -27.292 1.00 59.75 84 GLU A N 1
ATOM 672 C CA . GLU A 1 84 ? 26.814 0.351 -26.035 1.00 59.75 84 GLU A CA 1
ATOM 673 C C . GLU A 1 84 ? 26.068 -0.779 -25.300 1.00 59.75 84 GLU A C 1
ATOM 675 O O . GLU A 1 84 ? 24.843 -0.887 -25.375 1.00 59.75 84 GLU A O 1
ATOM 680 N N . GLN A 1 85 ? 26.790 -1.652 -24.589 1.00 59.56 85 GLN A N 1
ATOM 681 C CA . GLN A 1 85 ? 26.150 -2.656 -23.735 1.00 59.56 85 GLN A CA 1
ATOM 682 C C . GLN A 1 85 ? 25.479 -1.962 -22.552 1.00 59.56 85 GLN A C 1
ATOM 684 O O . GLN A 1 85 ? 26.144 -1.336 -21.725 1.00 59.56 85 GLN A O 1
ATOM 689 N N . TYR A 1 86 ? 24.162 -2.107 -22.462 1.00 64.50 86 TYR A N 1
ATOM 690 C CA . TYR A 1 86 ? 23.371 -1.478 -21.422 1.00 64.50 86 TYR A CA 1
ATOM 691 C C . TYR A 1 86 ? 22.915 -2.500 -20.374 1.00 64.50 86 TYR A C 1
ATOM 693 O O . TYR A 1 86 ? 22.424 -3.580 -20.701 1.00 64.50 86 TYR A O 1
ATOM 701 N N . ALA A 1 87 ? 23.088 -2.148 -19.099 1.00 64.75 87 ALA A N 1
ATOM 702 C CA . ALA A 1 87 ? 22.683 -2.971 -17.968 1.00 64.75 87 ALA A CA 1
ATOM 703 C C . ALA A 1 87 ? 21.502 -2.316 -17.252 1.00 64.75 87 ALA A C 1
ATOM 705 O O . ALA A 1 87 ? 21.651 -1.291 -16.582 1.00 64.75 87 ALA A O 1
ATOM 706 N N . PHE A 1 88 ? 20.330 -2.933 -17.368 1.00 68.62 88 PHE A N 1
ATOM 707 C CA . PHE A 1 88 ? 19.167 -2.527 -16.599 1.00 68.62 88 PHE A CA 1
ATOM 708 C C . PHE A 1 88 ? 19.352 -2.853 -15.112 1.00 68.62 88 PHE A C 1
ATOM 710 O O . PHE A 1 88 ? 19.808 -3.938 -14.745 1.00 68.62 88 PHE A O 1
ATOM 717 N N . VAL A 1 89 ? 18.955 -1.924 -14.239 1.00 70.62 89 VAL A N 1
ATOM 718 C CA . VAL A 1 89 ? 18.968 -2.139 -12.786 1.00 70.62 89 VAL A CA 1
ATOM 719 C C . VAL A 1 89 ? 17.541 -2.276 -12.283 1.00 70.62 89 VAL A C 1
ATOM 721 O O . VAL A 1 89 ? 16.852 -1.294 -11.992 1.00 70.62 89 VAL A O 1
ATOM 724 N N . PHE A 1 90 ? 17.112 -3.523 -12.118 1.00 76.62 90 PHE A N 1
ATOM 725 C CA . PHE A 1 90 ? 15.804 -3.831 -11.560 1.00 76.62 90 PHE A CA 1
ATOM 726 C C . PHE A 1 90 ? 15.886 -4.081 -10.055 1.00 76.62 90 PHE A C 1
ATOM 728 O O . PHE A 1 90 ? 16.743 -4.817 -9.562 1.00 76.62 90 PHE A O 1
ATOM 735 N N . LYS A 1 91 ? 14.962 -3.480 -9.302 1.00 81.62 91 LYS A N 1
ATOM 736 C CA . LYS A 1 91 ? 14.811 -3.727 -7.864 1.00 81.62 91 LYS A CA 1
ATOM 737 C C . LYS A 1 91 ? 13.541 -4.516 -7.602 1.00 81.62 91 LYS A C 1
ATOM 739 O O . LYS A 1 91 ? 12.445 -4.028 -7.866 1.00 81.62 91 LYS A O 1
ATOM 744 N N . MET A 1 92 ? 13.698 -5.701 -7.016 1.00 85.50 92 MET A N 1
ATOM 745 C CA . MET A 1 92 ? 12.568 -6.481 -6.514 1.00 85.50 92 MET A CA 1
ATOM 746 C C . MET A 1 92 ? 11.784 -5.697 -5.465 1.00 85.50 92 MET A C 1
ATOM 748 O O . MET A 1 92 ? 12.361 -5.069 -4.569 1.00 85.50 92 MET A O 1
ATOM 752 N N . LEU A 1 93 ? 10.457 -5.804 -5.524 1.00 91.81 93 LEU A N 1
ATOM 753 C CA . LEU A 1 93 ? 9.586 -5.190 -4.537 1.00 91.81 93 LEU A CA 1
ATOM 754 C C . LEU A 1 93 ? 9.265 -6.201 -3.437 1.00 91.81 93 LEU A C 1
ATOM 756 O O . LEU A 1 93 ? 8.539 -7.177 -3.622 1.00 91.81 93 LEU A O 1
ATOM 760 N N . THR A 1 94 ? 9.787 -5.940 -2.241 1.00 89.50 94 THR A N 1
ATOM 761 C CA . THR A 1 94 ? 9.433 -6.705 -1.041 1.00 89.50 94 THR A CA 1
ATOM 762 C C . THR A 1 94 ? 8.551 -5.851 -0.147 1.00 89.50 94 THR A C 1
ATOM 764 O O . THR A 1 94 ? 9.031 -4.911 0.469 1.00 89.50 94 THR A O 1
ATOM 767 N N . VAL A 1 95 ? 7.276 -6.185 -0.007 1.00 89.06 95 VAL A N 1
ATOM 768 C CA . VAL A 1 95 ? 6.305 -5.440 0.819 1.00 89.06 95 VAL A CA 1
ATOM 769 C C . VAL A 1 95 ? 5.749 -6.332 1.924 1.00 89.06 95 VAL A C 1
ATOM 771 O O . VAL A 1 95 ? 5.686 -7.554 1.768 1.00 89.06 95 VAL A O 1
ATOM 774 N N . LYS A 1 96 ? 5.405 -5.732 3.067 1.00 88.00 96 LYS A N 1
ATOM 775 C CA . LYS A 1 96 ? 4.812 -6.423 4.222 1.00 88.00 96 LYS A CA 1
ATOM 776 C C . LYS A 1 96 ? 3.345 -6.034 4.358 1.00 88.00 96 LYS A C 1
ATOM 778 O O . LYS A 1 96 ? 3.018 -4.864 4.232 1.00 88.00 96 LYS A O 1
ATOM 783 N N . GLN A 1 97 ? 2.487 -7.014 4.608 1.00 87.38 97 GLN A N 1
ATOM 784 C CA . GLN A 1 97 ? 1.033 -6.824 4.723 1.00 87.38 97 GLN A CA 1
ATOM 785 C C . GLN A 1 97 ? 0.443 -7.639 5.884 1.00 87.38 97 GLN A C 1
ATOM 787 O O . GLN A 1 97 ? -0.761 -7.882 5.950 1.00 87.38 97 GLN A O 1
ATOM 792 N N . GLY A 1 98 ? 1.305 -8.137 6.773 1.00 88.44 98 GLY A N 1
ATOM 793 C CA . GLY A 1 98 ? 0.922 -9.122 7.776 1.00 88.44 98 GLY A CA 1
ATOM 794 C C . GLY A 1 98 ? -0.024 -8.540 8.818 1.00 88.44 98 GLY A C 1
ATOM 795 O O . GLY A 1 98 ? -0.968 -9.215 9.222 1.00 88.44 98 GLY A O 1
ATOM 796 N N . ALA A 1 99 ? 0.185 -7.286 9.227 1.00 90.38 99 ALA A N 1
ATOM 797 C CA . ALA A 1 99 ? -0.674 -6.632 10.206 1.00 90.38 99 ALA A CA 1
ATOM 798 C C . ALA A 1 99 ? -2.097 -6.447 9.666 1.00 90.38 99 ALA A C 1
ATOM 800 O O . ALA A 1 99 ? -3.053 -6.791 10.362 1.00 90.38 99 ALA A O 1
ATOM 801 N N . TRP A 1 100 ? -2.236 -5.976 8.422 1.00 92.00 100 TRP A N 1
ATOM 802 C CA . TRP A 1 100 ? -3.541 -5.814 7.779 1.00 92.00 100 TRP A CA 1
ATOM 803 C C . TRP A 1 100 ? -4.238 -7.159 7.564 1.00 92.00 100 TRP A C 1
ATOM 805 O O . TRP A 1 100 ? -5.349 -7.354 8.055 1.00 92.00 100 TRP A O 1
ATOM 815 N N . GLN A 1 101 ? -3.568 -8.122 6.925 1.00 89.19 101 GLN A N 1
ATOM 816 C CA . GLN A 1 101 ? -4.141 -9.443 6.638 1.00 89.19 101 GLN A CA 1
ATOM 817 C C . GLN A 1 101 ? -4.585 -10.172 7.912 1.00 89.19 101 GLN A C 1
ATOM 819 O O . GLN A 1 101 ? -5.657 -10.771 7.948 1.00 89.19 101 GLN A O 1
ATOM 824 N N . PHE A 1 102 ? -3.794 -10.088 8.984 1.00 88.50 102 PHE A N 1
ATOM 825 C CA . PHE A 1 102 ? -4.166 -10.669 10.271 1.00 88.50 102 PHE A CA 1
ATOM 826 C C . PHE A 1 102 ? -5.367 -9.956 10.903 1.00 88.50 102 PHE A C 1
ATOM 828 O O . PHE A 1 102 ? -6.210 -10.596 11.530 1.00 88.50 102 PHE A O 1
ATOM 835 N N . SER A 1 103 ? -5.455 -8.634 10.743 1.00 87.94 103 SER A N 1
ATOM 836 C CA . SER A 1 103 ? -6.521 -7.836 11.343 1.00 87.94 103 SER A CA 1
ATOM 837 C C . SER A 1 103 ? -7.899 -8.085 10.724 1.00 87.94 103 SER A C 1
ATOM 839 O O . SER A 1 103 ? -8.886 -7.964 11.433 1.00 87.94 103 SER A O 1
ATOM 841 N N . GLN A 1 104 ? -8.000 -8.514 9.462 1.00 86.25 104 GLN A N 1
ATOM 842 C CA . GLN A 1 104 ? -9.298 -8.717 8.795 1.00 86.25 104 GLN A CA 1
ATOM 843 C C . GLN A 1 104 ? -10.209 -9.754 9.473 1.00 86.25 104 GLN A C 1
ATOM 845 O O . GLN A 1 104 ? -11.424 -9.695 9.323 1.00 86.25 104 GLN A O 1
ATOM 850 N N . ASN A 1 105 ? -9.640 -10.685 10.241 1.00 82.88 105 ASN A N 1
ATOM 851 C CA . ASN A 1 105 ? -10.392 -11.732 10.940 1.00 82.88 105 ASN A CA 1
ATOM 852 C C . ASN A 1 105 ? -10.724 -11.364 12.398 1.00 82.88 105 ASN A C 1
ATOM 854 O O . ASN A 1 105 ? -11.003 -12.247 13.208 1.00 82.88 105 ASN A O 1
ATOM 858 N N . ARG A 1 106 ? -10.607 -10.082 12.762 1.00 84.81 106 ARG A N 1
ATOM 859 C CA . ARG A 1 106 ? -10.688 -9.603 14.143 1.00 84.81 106 ARG A CA 1
ATOM 860 C C . ARG A 1 106 ? -11.893 -8.699 14.360 1.00 84.81 106 ARG A C 1
ATOM 862 O O . ARG A 1 106 ? -12.039 -7.681 13.687 1.00 84.81 106 ARG A O 1
ATOM 869 N N . ASP A 1 107 ? -12.693 -9.022 15.375 1.00 84.25 107 ASP A N 1
ATOM 870 C CA . ASP A 1 107 ? -13.875 -8.239 15.757 1.00 84.25 107 ASP A CA 1
ATOM 871 C C . ASP A 1 107 ? -13.525 -6.809 16.181 1.00 84.25 107 ASP A C 1
ATOM 873 O O . ASP A 1 107 ? -14.361 -5.910 16.105 1.00 84.25 107 ASP A O 1
ATOM 877 N N . GLU A 1 108 ? -12.285 -6.569 16.609 1.00 84.06 108 GLU A N 1
ATOM 878 C CA . GLU A 1 108 ? -11.828 -5.247 17.024 1.00 84.06 108 GLU A CA 1
ATOM 879 C C . GLU A 1 108 ? -11.860 -4.219 15.877 1.00 84.06 108 GLU A C 1
ATOM 881 O O . GLU A 1 108 ? -12.060 -3.030 16.141 1.00 84.06 108 GLU A O 1
ATOM 886 N N . LEU A 1 109 ? -11.763 -4.653 14.610 1.00 82.81 109 LEU A N 1
ATOM 887 C CA . LEU A 1 109 ? -11.910 -3.762 13.451 1.00 82.81 109 LEU A CA 1
ATOM 888 C C . LEU A 1 109 ? -13.345 -3.262 13.249 1.00 82.81 109 LEU A C 1
ATOM 890 O O . LEU A 1 109 ? -13.521 -2.197 12.666 1.00 82.81 109 LEU A O 1
ATOM 894 N N . ASN A 1 110 ? -14.361 -3.952 13.783 1.00 81.81 110 ASN A N 1
ATOM 895 C CA . ASN A 1 110 ? -15.763 -3.516 13.680 1.00 81.81 110 ASN A CA 1
ATOM 896 C C . ASN A 1 110 ? -16.024 -2.193 14.417 1.00 81.81 110 ASN A C 1
ATOM 898 O O . ASN A 1 110 ? -17.073 -1.576 14.248 1.00 81.81 110 ASN A O 1
ATOM 902 N N . THR A 1 111 ? -15.082 -1.764 15.261 1.00 82.25 111 THR A N 1
ATOM 903 C CA . THR A 1 111 ? -15.142 -0.477 15.959 1.00 82.25 111 THR A CA 1
ATOM 904 C C . THR A 1 111 ? -14.629 0.695 15.117 1.00 82.25 111 THR A C 1
ATOM 906 O O . THR A 1 111 ? -14.804 1.844 15.524 1.00 82.25 111 THR A O 1
ATOM 909 N N . LEU A 1 112 ? -14.003 0.422 13.968 1.00 87.25 112 LEU A N 1
ATOM 910 C CA . LEU A 1 112 ? -13.395 1.424 13.098 1.00 87.25 112 LEU A CA 1
ATOM 911 C C . LEU A 1 112 ? -14.370 1.914 12.014 1.00 87.25 112 LEU A C 1
ATOM 913 O O . LEU A 1 112 ? -15.258 1.166 11.600 1.00 87.25 112 LEU A O 1
ATOM 917 N N . PRO A 1 113 ? -14.201 3.152 11.509 1.00 89.31 113 PRO A N 1
ATOM 918 C CA . PRO A 1 113 ? -14.971 3.648 10.371 1.00 89.31 113 PRO A CA 1
ATOM 919 C C . PRO A 1 113 ? -14.749 2.796 9.118 1.00 89.31 113 PRO A C 1
ATOM 921 O O . PRO A 1 113 ? -13.616 2.427 8.805 1.00 89.31 113 PRO A O 1
ATOM 924 N N . VAL A 1 114 ? -15.818 2.534 8.364 1.00 88.81 114 VAL A N 1
ATOM 925 C CA . VAL A 1 114 ? -15.763 1.724 7.135 1.00 88.81 114 VAL A CA 1
ATOM 926 C C . VAL A 1 114 ? -14.850 2.367 6.091 1.00 88.81 114 VAL A C 1
ATOM 928 O O . VAL A 1 114 ? -14.109 1.671 5.405 1.00 88.81 114 VAL A O 1
ATOM 931 N N . GLU A 1 115 ? -14.834 3.694 6.017 1.00 89.56 115 GLU A N 1
ATOM 932 C CA . GLU A 1 115 ? -13.988 4.464 5.105 1.00 89.56 115 GLU A CA 1
ATOM 933 C C . GLU A 1 115 ? -12.496 4.223 5.378 1.00 89.56 115 GLU A C 1
ATOM 935 O O . GLU A 1 115 ? -11.710 4.109 4.437 1.00 89.56 115 GLU A O 1
ATOM 940 N N . LEU A 1 116 ? -12.112 4.056 6.654 1.00 91.56 116 LEU A N 1
ATOM 941 C CA . LEU A 1 116 ? -10.737 3.709 7.029 1.00 91.56 116 LEU A CA 1
ATOM 942 C C . LEU A 1 116 ? -10.377 2.334 6.483 1.00 91.56 116 LEU A C 1
ATOM 944 O O . LEU A 1 116 ? -9.315 2.146 5.896 1.00 91.56 116 LEU A O 1
ATOM 948 N N . LEU A 1 117 ? -11.278 1.373 6.689 1.00 92.38 117 LEU A N 1
ATOM 949 C CA . LEU A 1 117 ? -11.083 -0.008 6.271 1.00 92.38 117 LEU A CA 1
ATOM 950 C C . LEU A 1 117 ? -10.968 -0.109 4.746 1.00 92.38 117 LEU A C 1
ATOM 952 O O . LEU A 1 117 ? -10.105 -0.831 4.260 1.00 92.38 117 LEU A O 1
ATOM 956 N N . ILE A 1 118 ? -11.776 0.652 4.000 1.00 91.81 118 ILE A N 1
ATOM 957 C CA . ILE A 1 118 ? -11.696 0.734 2.534 1.00 91.81 118 ILE A CA 1
ATOM 958 C C . ILE A 1 118 ? -10.348 1.315 2.094 1.00 91.81 118 ILE A C 1
ATOM 960 O O . ILE A 1 118 ? -9.707 0.752 1.208 1.00 91.81 118 ILE A O 1
ATOM 964 N N . SER A 1 119 ? -9.896 2.408 2.716 1.00 93.25 119 SER A N 1
ATOM 965 C CA . SER A 1 119 ? -8.622 3.052 2.373 1.00 93.25 119 SER A CA 1
ATOM 966 C C . SER A 1 119 ? -7.427 2.120 2.628 1.00 93.25 119 SER A C 1
ATOM 968 O O . SER A 1 119 ? -6.567 1.935 1.762 1.00 93.25 119 SER A O 1
ATOM 970 N N . LEU A 1 120 ? -7.422 1.436 3.777 1.00 94.44 120 LEU A N 1
ATOM 971 C CA . LEU A 1 120 ? -6.417 0.426 4.118 1.00 94.44 120 LEU A CA 1
ATOM 972 C C . LEU A 1 120 ? -6.452 -0.778 3.164 1.00 94.44 120 LEU A C 1
ATOM 974 O O . LEU A 1 120 ? -5.392 -1.249 2.744 1.00 94.44 120 LEU A O 1
ATOM 978 N N . ASP A 1 121 ? -7.640 -1.254 2.778 1.00 94.75 121 ASP A N 1
ATOM 979 C CA . ASP A 1 121 ? -7.773 -2.360 1.824 1.00 94.75 121 ASP A CA 1
ATOM 980 C C . ASP A 1 121 ? -7.256 -1.976 0.433 1.00 94.75 121 ASP A C 1
ATOM 982 O O . ASP A 1 121 ? -6.506 -2.738 -0.178 1.00 94.75 121 ASP A O 1
ATOM 986 N N . ALA A 1 122 ? -7.590 -0.777 -0.050 1.00 93.62 122 ALA A N 1
ATOM 987 C CA . ALA A 1 122 ? -7.133 -0.268 -1.341 1.00 93.62 122 ALA A CA 1
ATOM 988 C C . ALA A 1 122 ? -5.602 -0.138 -1.395 1.00 93.62 122 ALA A C 1
ATOM 990 O O . ALA A 1 122 ? -4.969 -0.600 -2.351 1.00 93.62 122 ALA A O 1
ATOM 991 N N . ALA A 1 123 ? -4.983 0.414 -0.346 1.00 96.06 123 ALA A N 1
ATOM 992 C CA . ALA A 1 123 ? -3.527 0.460 -0.215 1.00 96.06 123 ALA A CA 1
ATOM 993 C C . ALA A 1 123 ? -2.907 -0.943 -0.217 1.00 96.06 123 ALA A C 1
ATOM 995 O O . ALA A 1 123 ? -1.889 -1.182 -0.869 1.00 96.06 123 ALA A O 1
ATOM 996 N N . ASN A 1 124 ? -3.532 -1.895 0.474 1.00 95.12 124 ASN A N 1
ATOM 997 C CA . ASN A 1 124 ? -3.033 -3.259 0.543 1.00 95.12 124 ASN A CA 1
ATOM 998 C C . ASN A 1 124 ? -3.116 -3.996 -0.805 1.00 95.12 124 ASN A C 1
ATOM 1000 O O . ASN A 1 124 ? -2.147 -4.639 -1.220 1.00 95.12 124 ASN A O 1
ATOM 1004 N N . ARG A 1 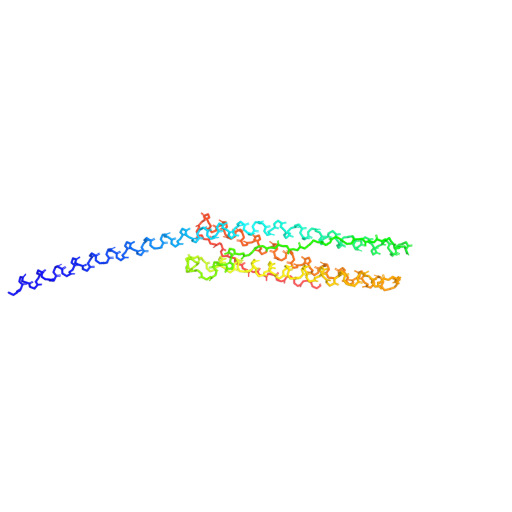125 ? -4.255 -3.892 -1.500 1.00 94.94 125 ARG A N 1
ATOM 1005 C CA . ARG A 1 125 ? -4.472 -4.509 -2.818 1.00 94.94 125 ARG A CA 1
ATOM 1006 C C . ARG A 1 125 ? -3.517 -3.951 -3.861 1.00 94.94 125 ARG A C 1
ATOM 1008 O O . ARG A 1 125 ? -2.763 -4.722 -4.443 1.00 94.94 125 ARG A O 1
ATOM 1015 N N . SER A 1 126 ? -3.470 -2.628 -4.003 1.00 95.75 126 SER A N 1
ATOM 1016 C CA . SER A 1 126 ? -2.570 -1.956 -4.950 1.00 95.75 126 SER A CA 1
ATOM 1017 C C . SER A 1 126 ? -1.099 -2.300 -4.690 1.00 95.75 126 SER A C 1
ATOM 1019 O O . SER A 1 126 ? -0.354 -2.599 -5.618 1.00 95.75 126 SER A O 1
ATOM 1021 N N . THR A 1 127 ? -0.684 -2.368 -3.422 1.00 95.88 127 THR A N 1
ATOM 1022 C CA . THR A 1 127 ? 0.671 -2.798 -3.041 1.00 95.88 127 THR A CA 1
ATOM 1023 C C . THR A 1 127 ? 0.952 -4.263 -3.404 1.00 95.88 127 THR A C 1
ATOM 1025 O O . THR A 1 127 ? 2.075 -4.605 -3.777 1.00 95.88 127 THR A O 1
ATOM 1028 N N . SER A 1 128 ? -0.050 -5.142 -3.299 1.00 95.19 128 SER A N 1
ATOM 1029 C CA . SER A 1 128 ? 0.067 -6.552 -3.693 1.00 95.19 128 SER A CA 1
ATOM 1030 C C . SER A 1 128 ? 0.186 -6.695 -5.212 1.00 95.19 128 SER A C 1
ATOM 1032 O O . SER A 1 128 ? 1.061 -7.406 -5.700 1.00 95.19 128 SER A O 1
ATOM 1034 N N . GLU A 1 129 ? -0.637 -5.959 -5.959 1.00 95.38 129 GLU A N 1
ATOM 1035 C CA . GLU A 1 129 ? -0.598 -5.914 -7.423 1.00 95.38 129 GLU A CA 1
ATOM 1036 C C . GLU A 1 129 ? 0.746 -5.382 -7.930 1.00 95.38 129 GLU A C 1
ATOM 1038 O O . GLU A 1 129 ? 1.390 -6.036 -8.747 1.00 95.38 129 GLU A O 1
ATOM 1043 N N . ALA A 1 130 ? 1.236 -4.269 -7.375 1.00 95.12 130 ALA A N 1
ATOM 1044 C CA . ALA A 1 130 ? 2.546 -3.722 -7.722 1.00 95.12 130 ALA A CA 1
ATOM 1045 C C . ALA A 1 130 ? 3.682 -4.721 -7.453 1.00 95.12 130 ALA A C 1
ATOM 1047 O O . ALA A 1 130 ? 4.600 -4.846 -8.259 1.00 95.12 130 ALA A O 1
ATOM 1048 N N . LYS A 1 131 ? 3.614 -5.476 -6.348 1.00 95.38 131 LYS A N 1
ATOM 1049 C CA . LYS A 1 131 ? 4.587 -6.537 -6.049 1.00 95.38 131 LYS A CA 1
ATOM 1050 C C . LYS A 1 131 ? 4.561 -7.634 -7.105 1.00 95.38 131 LYS A C 1
ATOM 1052 O O . LYS A 1 131 ? 5.629 -8.071 -7.529 1.00 95.38 131 LYS A O 1
ATOM 1057 N N . THR A 1 132 ? 3.375 -8.097 -7.485 1.00 93.81 132 THR A N 1
ATOM 1058 C CA . THR A 1 132 ? 3.223 -9.126 -8.518 1.00 93.81 132 THR A CA 1
ATOM 1059 C C . THR A 1 132 ? 3.814 -8.644 -9.836 1.00 93.81 132 THR A C 1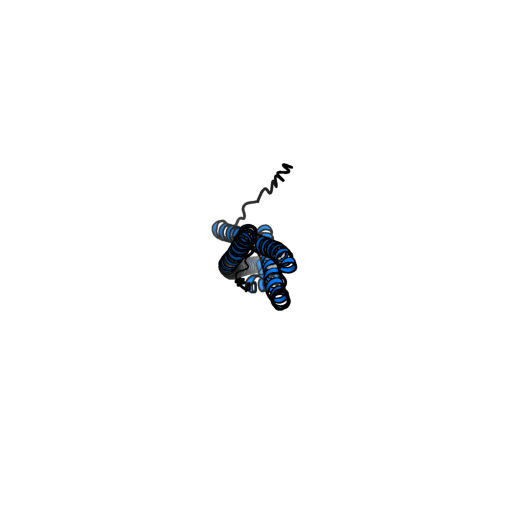
ATOM 1061 O O . THR A 1 132 ? 4.674 -9.329 -10.373 1.00 93.81 132 THR A O 1
ATOM 1064 N N . MET A 1 133 ? 3.452 -7.437 -10.281 1.00 92.56 133 MET A N 1
ATOM 1065 C CA . MET A 1 133 ? 3.945 -6.857 -11.534 1.00 92.56 133 MET A CA 1
ATOM 1066 C C . MET A 1 133 ? 5.467 -6.698 -11.549 1.00 92.56 133 MET A C 1
ATOM 1068 O O . MET A 1 133 ? 6.118 -7.149 -12.483 1.00 92.56 133 MET A O 1
ATOM 1072 N N . VAL A 1 134 ? 6.051 -6.113 -10.496 1.00 92.06 134 VAL A N 1
ATOM 1073 C CA . VAL A 1 134 ? 7.511 -5.938 -10.389 1.00 92.06 134 VAL A CA 1
ATOM 1074 C C . VAL A 1 134 ? 8.236 -7.276 -10.438 1.00 92.06 134 VAL A C 1
ATOM 1076 O O . VAL A 1 134 ? 9.244 -7.411 -11.123 1.00 92.06 134 VAL A O 1
ATOM 1079 N N . ASN A 1 135 ? 7.765 -8.254 -9.667 1.00 90.12 135 ASN A N 1
ATOM 1080 C CA . ASN A 1 135 ? 8.480 -9.516 -9.552 1.00 90.12 135 ASN A CA 1
ATOM 1081 C C . ASN A 1 1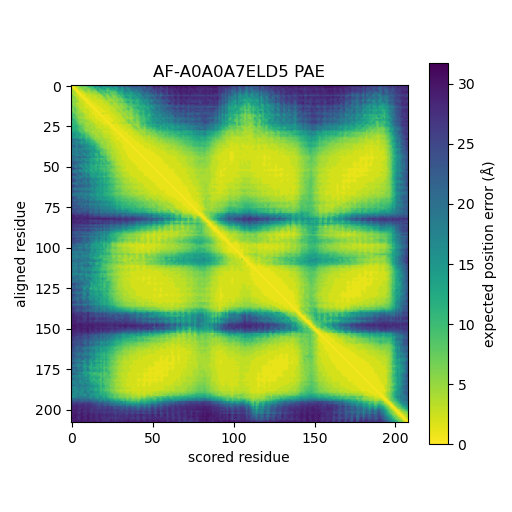35 ? 8.313 -10.364 -10.814 1.00 90.12 135 ASN A C 1
ATOM 1083 O O . ASN A 1 135 ? 9.288 -10.971 -11.234 1.00 90.12 135 ASN A O 1
ATOM 1087 N N . GLN A 1 136 ? 7.123 -10.380 -11.422 1.00 89.06 136 GLN A N 1
ATOM 1088 C CA . GLN A 1 136 ? 6.881 -11.065 -12.690 1.00 89.06 136 GLN A CA 1
ATOM 1089 C C . GLN A 1 136 ? 7.787 -10.506 -13.789 1.00 89.06 136 GLN A C 1
ATOM 1091 O O . GLN A 1 136 ? 8.530 -11.273 -14.388 1.00 89.06 136 GLN A O 1
ATOM 1096 N N . PHE A 1 137 ? 7.819 -9.179 -13.945 1.00 86.75 137 PHE A N 1
ATOM 1097 C CA . PHE A 1 137 ? 8.705 -8.509 -14.893 1.00 86.75 137 PHE A CA 1
ATOM 1098 C C . PHE A 1 137 ? 10.174 -8.897 -14.678 1.00 86.75 137 PHE A C 1
ATOM 1100 O O . PHE A 1 137 ? 10.838 -9.329 -15.605 1.00 86.75 137 PHE A O 1
ATOM 1107 N N . ILE A 1 138 ? 10.680 -8.847 -13.441 1.00 82.44 138 ILE A N 1
ATOM 1108 C CA . ILE A 1 138 ? 12.083 -9.207 -13.162 1.00 82.44 138 ILE A CA 1
ATOM 1109 C C . ILE A 1 138 ? 12.423 -10.639 -13.587 1.00 82.44 138 ILE A C 1
ATOM 1111 O O . ILE A 1 138 ? 13.543 -10.870 -14.039 1.00 82.44 138 ILE A O 1
ATOM 1115 N N . PHE A 1 139 ? 11.505 -11.591 -13.410 1.00 78.06 139 PHE A N 1
ATOM 1116 C CA . PHE A 1 139 ? 11.744 -12.979 -13.802 1.00 78.06 139 PHE A CA 1
ATOM 1117 C C . PHE A 1 139 ? 11.615 -13.182 -15.314 1.00 78.06 139 PHE A C 1
ATOM 1119 O O . PHE A 1 139 ? 12.480 -13.825 -15.893 1.00 78.06 139 PHE A O 1
ATOM 1126 N N . GLU A 1 140 ? 10.597 -12.605 -15.953 1.00 75.38 140 GLU A N 1
ATOM 1127 C CA . GLU A 1 140 ? 10.364 -12.743 -17.398 1.00 75.38 140 GLU A CA 1
ATOM 1128 C C . GLU A 1 140 ? 11.438 -12.011 -18.219 1.00 75.38 140 GLU A C 1
ATOM 1130 O O . GLU A 1 140 ? 11.997 -12.573 -19.156 1.00 75.38 140 GLU A O 1
ATOM 1135 N N . SER A 1 141 ? 11.834 -10.804 -17.807 1.00 65.94 141 SER A N 1
ATOM 1136 C CA . SER A 1 141 ? 12.876 -10.025 -18.486 1.00 65.94 141 SER A CA 1
ATOM 1137 C C . SER A 1 141 ? 14.272 -10.650 -18.401 1.00 65.94 141 SER A C 1
ATOM 1139 O O . SER A 1 141 ? 15.124 -10.326 -19.224 1.00 65.94 141 SER A O 1
ATOM 1141 N N . HIS A 1 142 ? 14.550 -11.501 -17.404 1.00 59.81 142 HIS A N 1
ATOM 1142 C CA . HIS A 1 142 ? 15.856 -12.160 -17.282 1.00 59.81 142 HIS A CA 1
ATOM 1143 C C . HIS A 1 142 ? 16.049 -13.263 -18.329 1.00 59.81 142 HIS A C 1
ATOM 1145 O O . HIS A 1 142 ? 17.173 -13.462 -18.779 1.00 59.81 142 HIS A O 1
ATOM 1151 N N . ASP A 1 143 ? 14.970 -13.938 -18.732 1.00 55.34 143 ASP A N 1
ATOM 1152 C CA . ASP A 1 143 ? 15.023 -15.050 -19.685 1.00 55.34 143 ASP A CA 1
ATOM 1153 C C . ASP A 1 143 ? 15.179 -14.562 -21.142 1.00 55.34 143 ASP A C 1
ATOM 1155 O O . ASP A 1 143 ? 15.776 -15.255 -21.963 1.00 55.34 143 ASP A O 1
ATOM 1159 N N . GLU A 1 144 ? 14.700 -13.355 -21.471 1.00 54.91 144 GLU A N 1
ATOM 1160 C CA . GLU A 1 144 ? 14.741 -12.803 -22.840 1.00 54.91 144 GLU A CA 1
ATOM 1161 C C . GLU A 1 144 ? 16.039 -12.042 -23.180 1.00 54.91 144 GLU A C 1
ATOM 1163 O O . GLU A 1 144 ? 16.373 -11.863 -24.354 1.00 54.91 144 GLU A O 1
ATOM 1168 N N . LEU A 1 145 ? 16.799 -11.599 -22.170 1.00 53.44 145 LEU A N 1
ATOM 1169 C CA . LEU A 1 145 ? 18.027 -10.809 -22.356 1.00 53.44 145 LEU A CA 1
ATOM 1170 C C . LEU A 1 145 ? 19.193 -11.606 -22.970 1.00 53.44 145 LEU A C 1
ATOM 1172 O O . LEU A 1 145 ? 20.072 -11.006 -23.590 1.00 53.44 145 LEU A O 1
ATOM 1176 N N . ASP A 1 146 ? 19.204 -12.933 -22.831 1.00 52.25 146 ASP A N 1
ATOM 1177 C CA . ASP A 1 146 ? 20.306 -13.788 -23.293 1.00 52.25 146 ASP A CA 1
ATOM 1178 C C . ASP A 1 146 ? 20.258 -14.105 -24.808 1.00 52.25 146 ASP A C 1
ATOM 1180 O O . ASP A 1 146 ? 21.253 -14.572 -25.366 1.00 52.25 146 ASP A O 1
ATOM 1184 N N . GLU A 1 147 ? 19.145 -13.833 -25.507 1.00 52.81 147 GLU A N 1
ATOM 1185 C CA . GLU A 1 147 ? 18.919 -14.309 -26.888 1.00 52.81 147 GLU A CA 1
ATOM 1186 C C . GLU A 1 147 ? 19.046 -13.254 -28.010 1.00 52.81 147 GLU A C 1
ATOM 1188 O O . GLU A 1 147 ? 19.009 -13.614 -29.189 1.00 52.81 147 GLU A O 1
ATOM 1193 N N . LEU A 1 148 ? 19.242 -11.962 -27.717 1.00 55.06 148 LEU A N 1
ATOM 1194 C CA . LEU A 1 148 ? 19.083 -10.898 -28.727 1.00 55.06 148 LEU A CA 1
ATOM 1195 C C . LEU A 1 148 ? 20.390 -10.147 -29.053 1.00 55.06 148 LEU A C 1
ATOM 1197 O O . LEU A 1 148 ? 20.735 -9.154 -28.419 1.00 55.06 148 LEU A O 1
ATOM 1201 N N . LEU A 1 149 ? 21.094 -10.601 -30.103 1.00 52.94 149 LEU A N 1
ATOM 1202 C CA . LEU A 1 149 ? 22.346 -10.012 -30.629 1.00 52.94 149 LEU A CA 1
ATOM 1203 C C . LEU A 1 149 ? 22.276 -9.571 -32.116 1.00 52.94 149 LEU A C 1
ATOM 1205 O O . LEU A 1 149 ? 23.310 -9.470 -32.776 1.00 52.94 149 LEU A O 1
ATOM 1209 N N . GLU A 1 150 ? 21.091 -9.271 -32.663 1.00 57.12 150 GLU A N 1
ATOM 1210 C CA . GLU A 1 150 ? 20.948 -8.671 -34.008 1.00 57.12 150 GLU A CA 1
ATOM 1211 C C . GLU A 1 150 ? 20.286 -7.274 -33.948 1.00 57.12 150 GLU A C 1
ATOM 1213 O O . GLU A 1 150 ? 19.229 -7.097 -33.344 1.00 57.12 150 GLU A O 1
ATOM 1218 N N . ASN A 1 151 ? 20.902 -6.275 -34.600 1.00 58.16 151 ASN A N 1
ATOM 1219 C CA . ASN A 1 151 ? 20.597 -4.837 -34.450 1.00 58.16 151 ASN A CA 1
ATOM 1220 C C . ASN A 1 151 ? 19.124 -4.431 -34.693 1.00 58.16 151 ASN A C 1
ATOM 1222 O O . ASN A 1 151 ? 18.587 -3.626 -33.935 1.00 58.16 151 ASN A O 1
ATOM 1226 N N . ASP A 1 152 ? 18.441 -4.993 -35.698 1.00 58.84 152 ASP A N 1
ATOM 1227 C CA . ASP A 1 152 ? 17.031 -4.651 -35.997 1.00 58.84 152 ASP A CA 1
ATOM 1228 C C . ASP A 1 152 ? 16.038 -5.251 -34.983 1.00 58.84 152 ASP A C 1
ATOM 1230 O O . ASP A 1 152 ? 14.940 -4.723 -34.771 1.00 58.84 152 ASP A O 1
ATOM 1234 N N . LEU A 1 153 ? 16.417 -6.354 -34.335 1.00 64.06 153 LEU A N 1
ATOM 1235 C CA . LEU A 1 153 ? 15.642 -6.961 -33.254 1.00 64.06 153 LEU A CA 1
ATOM 1236 C C . LEU A 1 153 ? 15.829 -6.189 -31.939 1.00 64.06 153 LEU A C 1
ATOM 1238 O O . LEU A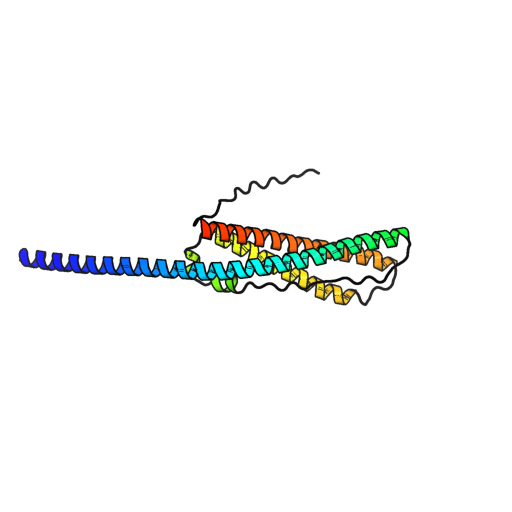 1 153 ? 14.912 -6.152 -31.119 1.00 64.06 153 LEU A O 1
ATOM 1242 N N . TYR A 1 154 ? 16.960 -5.498 -31.778 1.00 69.81 154 TYR A N 1
ATOM 1243 C CA . TYR A 1 154 ? 17.302 -4.763 -30.562 1.00 69.81 154 TYR A CA 1
ATOM 1244 C C . TYR A 1 154 ? 16.444 -3.505 -30.344 1.00 69.81 154 TYR A C 1
ATOM 1246 O O . TYR A 1 154 ? 15.965 -3.270 -29.238 1.00 69.81 154 TYR A O 1
ATOM 1254 N N . VAL A 1 155 ? 16.149 -2.729 -31.395 1.00 69.69 155 VAL A N 1
ATOM 1255 C CA . VAL A 1 155 ? 15.259 -1.548 -31.289 1.00 69.69 155 VAL A CA 1
ATOM 1256 C C . VAL A 1 155 ? 13.846 -1.953 -30.858 1.00 69.69 155 VAL A C 1
ATOM 1258 O O . VAL A 1 155 ? 13.253 -1.344 -29.969 1.00 69.69 155 VAL A O 1
ATOM 1261 N N . ARG A 1 156 ? 13.304 -3.020 -31.460 1.00 72.56 156 ARG A N 1
ATOM 1262 C CA . ARG A 1 156 ? 11.973 -3.542 -31.102 1.00 72.56 156 ARG A CA 1
ATOM 1263 C C . ARG A 1 156 ? 11.934 -4.080 -29.678 1.00 72.56 156 ARG A C 1
ATOM 1265 O O . ARG A 1 156 ? 10.922 -3.915 -28.999 1.00 72.56 156 ARG A O 1
ATOM 1272 N N . TYR A 1 157 ? 13.022 -4.707 -29.248 1.00 75.69 157 TYR A N 1
ATOM 1273 C CA . TYR A 1 157 ? 13.193 -5.164 -27.880 1.00 75.69 157 TYR A CA 1
ATOM 1274 C C . TYR A 1 157 ? 13.167 -3.990 -26.893 1.00 75.69 157 TYR A C 1
ATOM 1276 O O . TYR A 1 157 ? 12.389 -4.014 -25.945 1.00 75.69 157 TYR A O 1
ATOM 1284 N N . LEU A 1 158 ? 13.923 -2.920 -27.151 1.00 75.38 158 LEU A N 1
ATOM 1285 C CA . LEU A 1 158 ? 13.947 -1.735 -26.286 1.00 75.38 158 LEU A CA 1
ATOM 1286 C C . LEU A 1 158 ? 12.590 -1.041 -26.171 1.00 75.38 158 LEU A C 1
ATOM 1288 O O . LEU A 1 158 ? 12.205 -0.635 -25.076 1.00 75.38 158 LEU A O 1
ATOM 1292 N N . ASP A 1 159 ? 11.847 -0.934 -27.273 1.00 78.81 159 ASP A N 1
ATOM 1293 C CA . ASP A 1 159 ? 10.482 -0.400 -27.257 1.00 78.81 159 ASP A CA 1
ATOM 1294 C C . ASP A 1 159 ? 9.533 -1.298 -26.435 1.00 78.81 159 ASP A C 1
ATOM 1296 O O . ASP A 1 159 ? 8.718 -0.812 -25.647 1.00 78.81 159 ASP A O 1
ATOM 1300 N N . GLY A 1 160 ? 9.682 -2.625 -26.541 1.00 81.38 160 GLY A N 1
ATOM 1301 C CA . GLY A 1 160 ? 9.008 -3.598 -25.672 1.00 81.38 160 GLY A CA 1
ATOM 1302 C C . GLY A 1 160 ? 9.327 -3.383 -24.194 1.00 81.38 160 GLY A C 1
ATOM 1303 O O . GLY A 1 160 ? 8.421 -3.129 -23.398 1.00 81.38 160 GLY A O 1
ATOM 1304 N N . MET A 1 161 ? 10.613 -3.366 -23.854 1.00 81.44 161 ME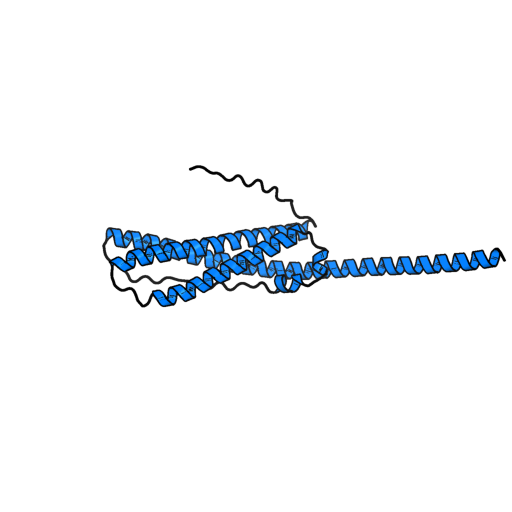T A N 1
ATOM 1305 C CA . MET A 1 161 ? 11.103 -3.145 -22.496 1.00 81.44 161 MET A CA 1
ATOM 1306 C C . MET A 1 161 ? 10.611 -1.825 -21.906 1.00 81.44 161 MET A C 1
ATOM 1308 O O . MET A 1 161 ? 10.167 -1.773 -20.761 1.00 81.44 161 MET A O 1
ATOM 1312 N N . LYS A 1 162 ? 10.632 -0.741 -22.683 1.00 84.25 162 LYS A N 1
ATOM 1313 C CA . LYS A 1 162 ? 10.154 0.579 -22.256 1.00 84.25 162 LYS A CA 1
ATOM 1314 C C . LYS A 1 162 ? 8.662 0.575 -21.933 1.00 84.25 162 LYS A C 1
ATOM 1316 O O . LYS A 1 162 ? 8.258 1.191 -20.939 1.00 84.25 162 LYS A O 1
ATOM 1321 N N . ARG A 1 163 ? 7.837 -0.122 -22.724 1.00 86.81 163 ARG A N 1
ATOM 1322 C CA . ARG A 1 163 ? 6.406 -0.299 -22.420 1.00 86.81 163 ARG A CA 1
ATOM 1323 C C . ARG A 1 163 ? 6.204 -1.032 -21.099 1.00 86.81 163 ARG A C 1
ATOM 1325 O O . ARG A 1 163 ? 5.432 -0.559 -20.266 1.00 86.81 163 ARG A O 1
ATOM 1332 N N . GLU A 1 164 ? 6.917 -2.130 -20.889 1.00 88.69 164 GLU A N 1
ATOM 1333 C CA . GLU A 1 164 ? 6.812 -2.922 -19.661 1.00 88.69 164 GLU A CA 1
ATOM 1334 C C . GLU A 1 164 ? 7.292 -2.143 -18.434 1.00 88.69 164 GLU A C 1
ATOM 1336 O O . GLU A 1 164 ? 6.582 -2.066 -17.432 1.00 88.69 164 GLU A O 1
ATOM 1341 N N . LEU A 1 165 ? 8.430 -1.452 -18.534 1.00 89.75 165 LEU A N 1
ATOM 1342 C CA . LEU A 1 165 ? 8.933 -0.569 -17.481 1.00 89.75 165 LEU A CA 1
ATOM 1343 C C . LEU A 1 165 ? 7.922 0.521 -17.116 1.00 89.75 165 LEU A C 1
ATOM 1345 O O . LEU A 1 165 ? 7.693 0.789 -15.934 1.00 89.75 165 LEU A O 1
ATOM 1349 N N . THR A 1 166 ? 7.293 1.132 -18.122 1.00 90.75 166 THR A N 1
ATOM 1350 C CA . THR A 1 166 ? 6.257 2.155 -17.925 1.00 90.75 166 THR A CA 1
ATOM 1351 C C . THR A 1 166 ? 5.029 1.570 -17.230 1.00 90.75 166 THR A C 1
ATOM 1353 O O . THR A 1 166 ? 4.488 2.187 -16.309 1.00 90.75 166 THR A O 1
ATOM 1356 N N . GLN A 1 167 ? 4.611 0.363 -17.617 1.00 93.00 167 GLN A N 1
ATOM 1357 C CA . GLN A 1 167 ? 3.508 -0.340 -16.972 1.00 93.00 167 GLN A CA 1
ATOM 1358 C C . GLN A 1 167 ? 3.831 -0.651 -15.507 1.00 93.00 167 GLN A C 1
ATOM 1360 O O . GLN A 1 167 ? 3.041 -0.318 -14.624 1.00 93.00 167 GLN A O 1
ATOM 1365 N N . VAL A 1 168 ? 5.001 -1.225 -15.216 1.00 93.38 168 VAL A N 1
ATOM 1366 C CA . VAL A 1 168 ? 5.431 -1.513 -13.839 1.00 93.38 168 VAL A CA 1
ATOM 1367 C C . VAL A 1 168 ? 5.485 -0.232 -13.007 1.00 93.38 168 VAL A C 1
ATOM 1369 O O . VAL A 1 168 ? 4.992 -0.206 -11.875 1.00 93.38 168 VAL A O 1
ATOM 1372 N N . LYS A 1 169 ? 6.008 0.860 -13.576 1.00 93.88 169 LYS A N 1
ATOM 1373 C CA . LYS A 1 169 ? 6.038 2.166 -12.912 1.00 93.88 169 LYS A CA 1
ATOM 1374 C C . LYS A 1 169 ? 4.633 2.669 -12.569 1.00 93.88 169 LYS A C 1
ATOM 1376 O O . LYS A 1 169 ? 4.429 3.133 -11.451 1.00 93.88 169 LYS A O 1
ATOM 1381 N N . PHE A 1 170 ? 3.663 2.538 -13.474 1.00 95.62 170 PHE A N 1
ATOM 1382 C CA . PHE A 1 170 ? 2.277 2.930 -13.204 1.00 95.62 170 PHE A CA 1
ATOM 1383 C C . PHE A 1 170 ? 1.710 2.221 -11.962 1.00 95.62 170 PHE A C 1
ATOM 1385 O O . PHE A 1 170 ? 1.150 2.874 -11.080 1.00 95.62 170 PHE A O 1
ATOM 1392 N N . TYR A 1 171 ? 1.910 0.904 -11.841 1.00 96.00 171 TYR A N 1
ATOM 1393 C CA . TYR A 1 171 ? 1.456 0.152 -10.665 1.00 96.00 171 TYR A CA 1
ATOM 1394 C C . TYR A 1 171 ? 2.183 0.569 -9.382 1.00 96.00 171 TYR A C 1
ATOM 1396 O O . TYR A 1 171 ? 1.555 0.677 -8.327 1.00 96.00 171 TYR A O 1
ATOM 1404 N N . LEU A 1 172 ? 3.489 0.842 -9.462 1.00 95.75 172 LEU A N 1
ATOM 1405 C CA . LEU A 1 172 ? 4.271 1.358 -8.336 1.00 95.75 172 LEU A CA 1
ATOM 1406 C C . LEU A 1 172 ? 3.760 2.724 -7.860 1.00 95.75 172 LEU A C 1
ATOM 1408 O O . LEU A 1 172 ? 3.564 2.915 -6.659 1.00 95.75 172 LEU A O 1
ATOM 1412 N N . ASP A 1 173 ? 3.503 3.650 -8.785 1.00 94.56 173 ASP A N 1
ATOM 1413 C CA . ASP A 1 173 ? 2.990 4.986 -8.475 1.00 94.56 173 ASP A CA 1
ATOM 1414 C C . ASP A 1 173 ? 1.577 4.922 -7.879 1.00 94.56 173 ASP A C 1
ATOM 1416 O O . ASP A 1 173 ? 1.281 5.607 -6.897 1.00 94.56 173 ASP A O 1
ATOM 1420 N N . TYR A 1 174 ? 0.706 4.070 -8.429 1.00 96.19 174 TYR A N 1
ATOM 1421 C CA . TYR A 1 174 ? -0.649 3.878 -7.916 1.00 96.19 174 TYR A CA 1
ATOM 1422 C C . TYR A 1 174 ? -0.652 3.285 -6.498 1.00 96.19 174 TYR A C 1
ATOM 1424 O O . TYR A 1 174 ? -1.367 3.773 -5.615 1.00 96.19 174 TYR A O 1
ATOM 1432 N N . ALA A 1 175 ? 0.188 2.278 -6.246 1.00 96.88 175 ALA A N 1
ATOM 1433 C CA . ALA A 1 175 ? 0.373 1.702 -4.916 1.00 96.88 175 ALA A CA 1
ATOM 1434 C C . ALA A 1 175 ? 0.949 2.718 -3.921 1.00 96.88 175 ALA A C 1
ATOM 1436 O O . ALA A 1 175 ? 0.529 2.762 -2.760 1.00 96.88 175 ALA A O 1
ATOM 1437 N N . LEU A 1 176 ? 1.881 3.564 -4.369 1.00 96.50 176 LEU A N 1
ATOM 1438 C CA . LEU A 1 176 ? 2.458 4.634 -3.563 1.00 96.50 176 LEU A CA 1
ATOM 1439 C C . LEU A 1 176 ? 1.403 5.676 -3.176 1.00 96.50 176 LEU A C 1
ATOM 1441 O O . LEU A 1 176 ? 1.295 6.026 -1.999 1.00 96.50 176 LEU A O 1
ATOM 1445 N N . LEU A 1 177 ? 0.610 6.143 -4.143 1.00 96.06 177 LEU A N 1
ATOM 1446 C CA . LEU A 1 177 ? -0.478 7.095 -3.919 1.00 96.06 177 LEU A CA 1
ATOM 1447 C C . LEU A 1 177 ? -1.507 6.537 -2.930 1.00 96.06 177 LEU A C 1
ATOM 1449 O O . LEU A 1 177 ? -1.858 7.206 -1.957 1.00 96.06 177 LEU A O 1
ATOM 1453 N N . SER A 1 178 ? -1.942 5.296 -3.152 1.00 95.50 178 SER A N 1
ATOM 1454 C CA . SER A 1 178 ? -2.921 4.619 -2.299 1.00 95.50 178 SER A CA 1
ATOM 1455 C C . SER A 1 178 ? -2.390 4.440 -0.876 1.00 95.50 178 SER A C 1
ATOM 1457 O O . SER A 1 178 ? -3.090 4.744 0.087 1.00 95.50 178 SER A O 1
ATOM 1459 N N . SER A 1 179 ? -1.123 4.039 -0.724 1.00 96.31 179 SER A N 1
ATOM 1460 C CA . SER A 1 179 ? -0.488 3.870 0.589 1.00 96.31 179 SER A CA 1
ATOM 1461 C C . SER A 1 179 ? -0.325 5.188 1.343 1.00 96.31 179 SER A C 1
ATOM 1463 O O . SER A 1 179 ? -0.588 5.236 2.544 1.00 96.31 179 SER A O 1
ATOM 1465 N N . LYS A 1 180 ? 0.071 6.267 0.653 1.00 96.56 180 LYS A N 1
ATOM 1466 C CA . LYS A 1 180 ? 0.161 7.613 1.242 1.00 96.56 180 LYS A CA 1
ATOM 1467 C C . LYS A 1 180 ? -1.205 8.103 1.702 1.00 96.56 180 LYS A C 1
ATOM 1469 O O . LYS A 1 180 ? -1.327 8.552 2.836 1.00 96.56 180 LYS A O 1
ATOM 1474 N N . SER A 1 181 ? -2.228 7.948 0.862 1.00 94.25 181 SER A N 1
ATOM 1475 C CA . SER A 1 181 ? -3.599 8.302 1.230 1.00 94.25 181 SER A CA 1
ATOM 1476 C C . SER A 1 181 ? -4.071 7.533 2.461 1.00 94.25 181 SER A C 1
ATOM 1478 O O . SER A 1 181 ? -4.589 8.142 3.389 1.00 94.25 181 SER A O 1
ATOM 1480 N N . ALA A 1 182 ? -3.874 6.215 2.490 1.00 95.31 182 ALA A N 1
ATOM 1481 C CA . ALA A 1 182 ? -4.316 5.387 3.604 1.00 95.31 182 ALA A CA 1
ATOM 1482 C C . ALA A 1 182 ? -3.586 5.717 4.910 1.00 95.31 182 ALA A C 1
ATOM 1484 O O . ALA A 1 182 ? -4.197 5.708 5.978 1.00 95.31 182 ALA A O 1
ATOM 1485 N N . LEU A 1 183 ? -2.295 6.056 4.833 1.00 95.94 183 LEU A N 1
ATOM 1486 C CA . LEU A 1 183 ? -1.544 6.540 5.987 1.00 95.94 183 LEU A CA 1
ATOM 1487 C C . LEU A 1 183 ? -2.101 7.878 6.493 1.00 95.94 183 LEU A C 1
ATOM 1489 O O . LEU A 1 183 ? -2.315 8.015 7.693 1.00 95.94 183 LEU A O 1
ATOM 1493 N N . THR A 1 184 ? -2.403 8.823 5.599 1.00 94.69 184 THR A N 1
ATOM 1494 C CA . THR A 1 184 ? -3.023 10.106 5.967 1.00 94.69 184 THR A CA 1
ATOM 1495 C C . THR A 1 184 ? -4.402 9.919 6.602 1.00 94.69 184 THR A C 1
ATOM 1497 O O . THR A 1 184 ? -4.685 10.532 7.631 1.00 94.69 184 THR A O 1
ATOM 1500 N N . ASP A 1 185 ? -5.249 9.054 6.040 1.00 93.19 185 ASP A N 1
ATOM 1501 C CA . ASP A 1 185 ? -6.576 8.758 6.593 1.00 93.19 185 ASP A CA 1
ATOM 1502 C C . ASP A 1 185 ? -6.465 8.126 7.991 1.00 93.19 185 ASP A C 1
ATOM 1504 O O . ASP A 1 185 ? -7.204 8.489 8.909 1.00 93.19 185 ASP A O 1
ATOM 1508 N N . LEU A 1 186 ? -5.499 7.219 8.180 1.00 94.06 186 LEU A N 1
ATOM 1509 C CA . LEU A 1 186 ? -5.205 6.595 9.468 1.00 94.06 186 LEU A CA 1
ATOM 1510 C C . LEU A 1 186 ? -4.705 7.618 10.494 1.00 94.06 186 LEU A C 1
ATOM 1512 O O . LEU A 1 186 ? -5.169 7.612 11.634 1.00 94.06 186 LEU A O 1
ATOM 1516 N N . GLU A 1 187 ? -3.765 8.485 10.123 1.00 92.94 187 GLU A N 1
ATOM 1517 C CA . GLU A 1 187 ? -3.231 9.534 11.001 1.00 92.94 187 GLU A CA 1
ATOM 1518 C C . GLU A 1 187 ? -4.334 10.520 11.406 1.00 92.94 187 GLU A C 1
ATOM 1520 O O . GLU A 1 187 ? -4.523 10.777 12.596 1.00 92.94 187 GLU A O 1
ATOM 1525 N N . SER A 1 188 ? -5.154 10.960 10.448 1.00 90.38 188 SER A N 1
ATOM 1526 C CA . SER A 1 188 ? -6.304 11.833 10.701 1.00 90.38 188 SER A CA 1
ATOM 1527 C C . SER A 1 188 ? -7.328 11.193 11.640 1.00 90.38 188 SER A C 1
ATOM 1529 O O . SER A 1 188 ? -7.799 11.838 12.585 1.00 90.38 188 SER A O 1
ATOM 1531 N N . TYR A 1 189 ? -7.634 9.907 11.441 1.00 91.44 189 TYR A N 1
ATOM 1532 C CA . TYR A 1 189 ? -8.519 9.166 12.333 1.00 91.44 189 TYR A CA 1
ATOM 1533 C C . TYR A 1 189 ? -7.957 9.079 13.754 1.00 91.44 189 TYR A C 1
ATOM 1535 O O . TYR A 1 189 ? -8.695 9.295 14.714 1.00 91.44 189 TYR A O 1
ATOM 1543 N N . ARG A 1 190 ? -6.658 8.818 13.915 1.00 88.88 190 ARG A N 1
ATOM 1544 C CA . ARG A 1 190 ? -6.030 8.717 15.243 1.00 88.88 190 ARG A CA 1
ATOM 1545 C C . ARG A 1 190 ? -5.994 10.050 15.983 1.00 88.88 190 ARG A C 1
ATOM 1547 O O . ARG A 1 190 ? -6.111 10.066 17.205 1.00 88.88 190 ARG A O 1
ATOM 1554 N N . GLU A 1 191 ? -5.858 11.158 15.263 1.00 87.62 191 GLU A N 1
ATOM 1555 C CA . GLU A 1 191 ? -5.866 12.498 15.854 1.00 87.62 191 GLU A CA 1
ATOM 1556 C C . GLU A 1 191 ? -7.277 12.984 16.204 1.00 87.62 191 GLU A C 1
ATOM 1558 O O . GLU A 1 191 ? -7.480 13.619 17.240 1.00 87.62 191 GLU A O 1
ATOM 1563 N N . THR A 1 192 ? -8.262 12.705 15.348 1.00 85.69 192 THR A N 1
ATOM 1564 C CA . THR A 1 192 ? -9.577 13.369 15.409 1.00 85.69 192 THR A CA 1
ATOM 1565 C C . THR A 1 192 ? -10.744 12.436 15.733 1.00 85.69 192 THR A C 1
ATOM 1567 O O . THR A 1 192 ? -11.850 12.902 16.026 1.00 85.69 192 THR A O 1
ATOM 1570 N N . GLY A 1 193 ? -10.533 11.122 15.663 1.00 83.81 193 GLY A N 1
ATOM 1571 C CA . GLY A 1 193 ? -11.579 10.100 15.726 1.00 83.81 193 GLY A CA 1
ATOM 1572 C C . GLY A 1 193 ? -12.512 10.089 14.510 1.00 83.81 193 GLY A C 1
ATOM 1573 O O . GLY A 1 193 ? -13.568 9.459 14.566 1.00 83.81 193 GLY A O 1
ATOM 1574 N N . LYS A 1 194 ? -12.180 10.817 13.435 1.00 81.62 194 LYS A N 1
ATOM 1575 C CA . LYS A 1 194 ? -13.001 10.970 12.227 1.00 81.62 194 LYS A CA 1
ATOM 1576 C C . LYS A 1 194 ? -12.142 10.835 10.974 1.00 81.62 194 LYS A C 1
ATOM 1578 O O . LYS A 1 194 ? -10.952 11.114 11.004 1.00 81.62 194 LYS A O 1
ATOM 1583 N N . ILE A 1 195 ? -12.775 10.454 9.869 1.00 77.62 195 ILE A N 1
ATOM 1584 C CA . ILE A 1 195 ? -12.179 10.527 8.532 1.00 77.62 195 ILE A CA 1
ATOM 1585 C C . ILE A 1 195 ? -12.892 11.624 7.756 1.00 77.62 195 ILE A C 1
ATOM 1587 O O . ILE A 1 195 ? -14.117 11.748 7.826 1.00 77.62 195 ILE A O 1
ATOM 1591 N N . ALA A 1 196 ? -12.124 12.457 7.055 1.00 65.88 196 ALA A N 1
ATOM 1592 C CA . ALA A 1 196 ? -12.691 13.442 6.149 1.00 65.88 196 ALA A CA 1
ATOM 1593 C C . ALA A 1 196 ? -13.384 12.704 4.995 1.00 65.88 196 ALA A C 1
ATOM 1595 O O . ALA A 1 196 ? -12.750 11.930 4.283 1.00 65.88 196 ALA A O 1
ATOM 1596 N N . ALA A 1 197 ? -14.685 12.934 4.805 1.00 56.25 197 ALA A N 1
ATOM 1597 C CA . ALA A 1 197 ? -15.388 12.401 3.646 1.00 56.25 197 ALA A CA 1
ATOM 1598 C C . ALA A 1 197 ? -14.741 12.971 2.374 1.00 56.25 197 ALA A C 1
ATOM 1600 O O . ALA A 1 197 ? -14.781 14.182 2.141 1.00 56.25 197 ALA A O 1
ATOM 1601 N N . LY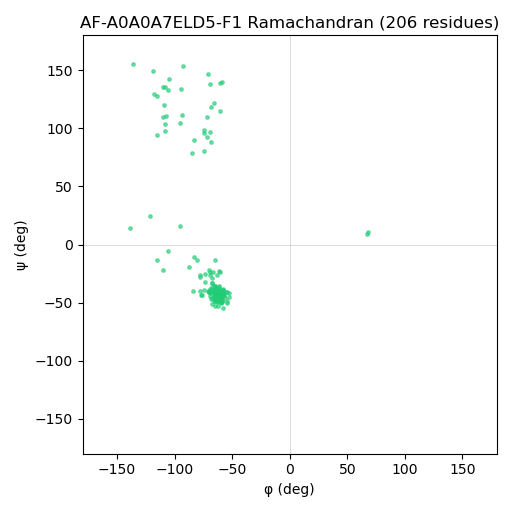S A 1 198 ? -14.121 12.111 1.561 1.00 56.75 198 LYS A N 1
ATOM 1602 C CA . LYS A 1 198 ? -13.656 12.508 0.234 1.00 56.75 198 LYS A CA 1
ATOM 1603 C C . LYS A 1 198 ? -14.876 12.678 -0.664 1.00 56.75 198 LYS A C 1
ATOM 1605 O O . LYS A 1 198 ? -15.522 11.705 -1.036 1.00 56.75 198 LYS A O 1
ATOM 1610 N N . ASN A 1 199 ? -15.185 13.922 -1.020 1.00 43.53 199 ASN A N 1
ATOM 1611 C CA . ASN A 1 199 ? -16.039 14.199 -2.169 1.00 43.53 199 ASN A CA 1
ATOM 1612 C C . ASN A 1 199 ? -15.222 13.876 -3.424 1.00 43.53 199 ASN A C 1
ATOM 1614 O O . ASN A 1 199 ? -14.457 14.710 -3.901 1.00 43.53 199 ASN A O 1
ATOM 1618 N N . GLU A 1 200 ? -15.338 12.654 -3.933 1.00 41.69 200 GLU A N 1
ATOM 1619 C CA . GLU A 1 200 ? -14.761 12.283 -5.223 1.00 41.69 200 GLU A CA 1
ATOM 1620 C C . GLU A 1 200 ? -15.603 12.891 -6.353 1.00 41.69 200 GLU A C 1
ATOM 1622 O O . GLU A 1 200 ? -16.444 12.236 -6.963 1.00 41.69 200 GLU A O 1
ATOM 1627 N N . SER A 1 201 ? -15.391 14.174 -6.650 1.00 35.28 201 SER A N 1
ATOM 1628 C CA . SER A 1 201 ? -15.676 14.696 -7.985 1.00 35.28 201 SER A CA 1
ATOM 1629 C C . SER A 1 201 ? -14.472 14.377 -8.866 1.00 35.28 201 SER A C 1
ATOM 1631 O O . SER A 1 201 ? -13.507 15.139 -8.919 1.00 35.28 201 SER A O 1
ATOM 1633 N N . VAL A 1 202 ? -14.500 13.215 -9.515 1.00 38.62 202 VAL A N 1
ATOM 1634 C CA . VAL A 1 202 ? -13.542 12.891 -10.574 1.00 38.62 202 VAL A CA 1
ATOM 1635 C C . VAL A 1 202 ? -13.946 13.696 -11.809 1.00 38.62 202 VAL A C 1
ATOM 1637 O O . VAL A 1 202 ? -14.827 13.292 -12.565 1.00 38.62 202 VAL A O 1
ATOM 1640 N N . GLU A 1 203 ? -13.326 14.857 -12.012 1.00 34.84 203 GLU A N 1
ATOM 1641 C CA . GLU A 1 203 ? -13.350 15.513 -13.318 1.00 34.84 203 GLU A CA 1
ATOM 1642 C C . GLU A 1 203 ? -12.407 14.748 -14.252 1.00 34.84 203 GLU A C 1
ATOM 1644 O O . GLU A 1 203 ? -11.187 14.910 -14.225 1.00 34.84 203 GLU A O 1
ATOM 1649 N N . LEU A 1 204 ? -12.982 13.870 -15.075 1.00 34.53 204 LEU A N 1
ATOM 1650 C CA . LEU A 1 204 ? -12.284 13.307 -16.225 1.00 34.53 204 LEU A CA 1
ATOM 1651 C C . LEU A 1 204 ? -12.096 14.428 -17.253 1.00 34.53 204 LEU A C 1
ATOM 1653 O O . LEU A 1 204 ? -12.996 14.725 -18.036 1.00 34.53 204 LEU A O 1
ATOM 1657 N N . SER A 1 205 ? -10.920 15.056 -17.247 1.00 38.66 205 SER A N 1
ATOM 1658 C CA . SER A 1 205 ? -10.498 15.957 -18.319 1.00 38.66 205 SER A CA 1
ATOM 1659 C C . SER A 1 205 ? -10.251 15.149 -19.593 1.00 38.66 205 SER A C 1
ATOM 1661 O O . SER A 1 205 ? -9.137 14.703 -19.860 1.00 38.66 205 SER A O 1
ATOM 1663 N N . THR A 1 206 ? -11.294 14.955 -20.395 1.00 38.69 206 THR A N 1
ATOM 1664 C CA . THR A 1 206 ? -11.170 14.503 -21.783 1.00 38.69 206 THR A CA 1
ATOM 1665 C C . THR A 1 206 ? -10.918 15.711 -22.678 1.00 38.69 206 THR A C 1
ATOM 1667 O O . THR A 1 206 ? -11.831 16.220 -23.329 1.00 38.69 206 THR A O 1
ATOM 1670 N N . THR A 1 207 ? -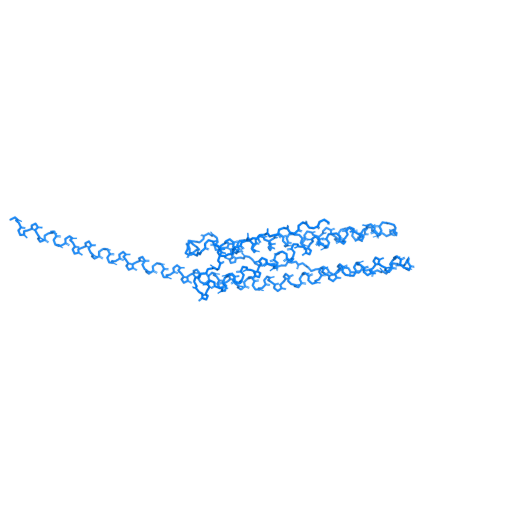9.681 16.192 -22.709 1.00 38.47 207 THR A N 1
ATOM 1671 C CA . THR A 1 207 ? -9.197 16.973 -23.852 1.00 38.47 207 THR A CA 1
ATOM 1672 C C . THR A 1 207 ? -8.468 16.016 -24.781 1.00 38.47 207 THR A C 1
ATOM 1674 O O . THR A 1 207 ? -7.382 15.543 -24.448 1.00 38.47 207 THR A O 1
ATOM 1677 N N . LEU A 1 208 ? -9.153 15.690 -25.883 1.00 38.38 208 LEU A N 1
ATOM 1678 C CA . LEU A 1 208 ? -8.605 15.072 -27.093 1.00 38.38 208 LEU A CA 1
ATOM 1679 C C . LEU A 1 208 ? -7.641 16.031 -27.797 1.00 38.38 208 LEU A C 1
ATOM 1681 O O . LEU A 1 208 ? -7.933 17.250 -27.784 1.00 38.38 208 LEU A O 1
#

Organism: NCBI:txid1348114

Solvent-accessible surface area (backbone atoms only — not comparable to full-atom values): 11572 Å² total; per-residue (Å²): 109,73,73,56,53,52,49,54,51,50,52,51,49,52,52,51,50,51,51,51,51,52,51,51,52,51,52,51,52,50,52,52,52,32,51,56,50,33,52,54,48,51,53,47,35,47,52,37,42,56,54,33,42,56,49,32,52,55,35,35,52,36,38,50,51,44,46,54,50,51,53,51,47,56,52,44,35,73,73,70,73,55,84,76,91,80,80,82,65,84,63,78,57,82,75,68,57,64,54,55,64,62,44,74,82,38,76,39,56,75,79,51,60,66,67,56,54,50,35,47,48,49,18,50,50,35,42,50,52,26,30,50,48,38,44,50,49,58,59,57,56,60,70,60,67,81,76,75,88,51,76,80,59,46,57,58,47,51,56,50,51,46,53,51,42,51,53,42,34,51,35,26,49,51,16,36,53,33,31,53,50,26,47,51,47,50,53,43,24,72,74,67,77,45,69,82,82,78,81,82,77,79,78,79,83,81,77,129

Radius of gyration: 28.76 Å; Cα contacts (8 Å, |Δi|>4): 144; chains: 1; bounding box: 77×32×88 Å